Protein AF-A0A3B8T2M4-F1 (afdb_monomer)

Sequence (218 aa):
MTPHTLIANTATAPETIEFQDVMAVISNYYDYIPSTFTNGDVVNEAQTNEGSCKIFAFAQLNKLDSASTLALFGAFYRNDVLLNPQGSDHANIRNFMIHGWEGITFSQPALAEKQPKGRLTTRTIAMHADTNAAGDIFGGWVLSQMDMAAGISAGQRAQCRVVTVALDGMSFIKPVHVGDILGVYTNIVRVGRSSIDVKVECWVRRSRIGQREKVTEA

Structure (mmCIF, N/CA/C/O backbone):
data_AF-A0A3B8T2M4-F1
#
_entry.id   AF-A0A3B8T2M4-F1
#
loop_
_atom_site.group_PDB
_atom_site.id
_atom_site.type_symbol
_atom_site.label_atom_id
_atom_site.label_alt_id
_atom_site.label_comp_id
_atom_site.label_asym_id
_atom_site.label_entity_id
_atom_site.label_seq_id
_atom_site.pdbx_PDB_ins_code
_atom_site.Cartn_x
_atom_site.Cartn_y
_atom_site.Cartn_z
_atom_site.occupancy
_atom_site.B_iso_or_equiv
_atom_site.auth_seq_id
_atom_site.auth_comp_id
_atom_site.auth_asym_id
_atom_site.auth_atom_id
_atom_site.pdbx_PDB_model_num
ATOM 1 N N . MET A 1 1 ? -6.308 0.514 -9.769 1.00 86.94 1 MET A N 1
ATOM 2 C CA . MET A 1 1 ? -5.514 -0.658 -10.204 1.00 86.94 1 MET A CA 1
ATOM 3 C C . MET A 1 1 ? -4.842 -1.301 -8.985 1.00 86.94 1 MET A C 1
ATOM 5 O O . MET A 1 1 ? -4.541 -0.579 -8.038 1.00 86.94 1 MET A O 1
ATOM 9 N N . THR A 1 2 ? -4.677 -2.628 -8.947 1.00 89.44 2 THR A N 1
ATOM 10 C CA . THR A 1 2 ? -3.941 -3.353 -7.882 1.00 89.44 2 THR A CA 1
ATOM 11 C C . THR A 1 2 ? -2.549 -3.764 -8.388 1.00 89.44 2 THR A C 1
ATOM 13 O O . THR A 1 2 ? -2.371 -3.811 -9.607 1.00 89.44 2 THR A O 1
ATOM 16 N N . PRO A 1 3 ? -1.581 -4.110 -7.513 1.00 92.62 3 PRO A N 1
ATOM 17 C CA . PRO A 1 3 ? -0.297 -4.676 -7.933 1.00 92.62 3 PRO A CA 1
ATOM 18 C C . PRO A 1 3 ? -0.455 -5.902 -8.835 1.00 92.62 3 PRO A C 1
ATOM 20 O O . PRO A 1 3 ? 0.166 -5.968 -9.888 1.00 92.62 3 PRO A O 1
ATOM 23 N N . HIS A 1 4 ? -1.352 -6.827 -8.482 1.00 90.75 4 HIS A N 1
ATOM 24 C CA . HIS A 1 4 ? -1.606 -8.026 -9.282 1.00 90.75 4 HIS A CA 1
ATOM 25 C C . HIS A 1 4 ? -2.142 -7.691 -10.681 1.00 90.75 4 HIS A C 1
ATOM 27 O O . HIS A 1 4 ? -1.672 -8.244 -11.670 1.00 90.75 4 HIS A O 1
ATOM 33 N N . THR A 1 5 ? -3.118 -6.782 -10.783 1.00 92.12 5 THR A N 1
ATOM 34 C CA . THR A 1 5 ? -3.646 -6.345 -12.086 1.00 92.12 5 THR A CA 1
ATOM 35 C C . THR A 1 5 ? -2.577 -5.626 -12.902 1.00 92.12 5 THR A C 1
ATOM 37 O O . THR A 1 5 ? -2.468 -5.877 -14.094 1.00 92.12 5 THR A O 1
ATOM 40 N N . LEU A 1 6 ? -1.761 -4.776 -12.270 1.00 96.06 6 LEU A N 1
ATOM 41 C CA . LEU A 1 6 ? -0.670 -4.086 -12.953 1.00 96.06 6 LEU A CA 1
ATOM 42 C C . LEU A 1 6 ? 0.341 -5.083 -13.538 1.00 96.06 6 LEU A C 1
ATOM 44 O O . LEU A 1 6 ? 0.676 -4.984 -14.711 1.00 96.06 6 LEU A O 1
ATOM 48 N N . ILE A 1 7 ? 0.768 -6.071 -12.748 1.00 95.69 7 ILE A N 1
ATOM 49 C CA . ILE A 1 7 ? 1.689 -7.132 -13.184 1.00 95.69 7 ILE A CA 1
ATOM 50 C C . ILE A 1 7 ? 1.072 -7.975 -14.306 1.00 95.69 7 ILE A C 1
ATOM 52 O O . ILE A 1 7 ? 1.736 -8.297 -15.280 1.00 95.69 7 ILE A O 1
ATOM 56 N N . ALA A 1 8 ? -0.213 -8.320 -14.218 1.00 94.50 8 ALA A N 1
ATOM 57 C CA . ALA A 1 8 ? -0.880 -9.041 -15.300 1.00 94.50 8 ALA A CA 1
ATOM 58 C C . ALA A 1 8 ? -0.912 -8.216 -16.602 1.00 94.50 8 ALA A C 1
ATOM 60 O O . ALA A 1 8 ? -0.716 -8.757 -17.694 1.00 94.50 8 ALA A O 1
ATOM 61 N N . ASN A 1 9 ? -1.112 -6.900 -16.491 1.00 96.38 9 ASN A N 1
ATOM 62 C CA . ASN A 1 9 ? -1.140 -6.000 -17.637 1.00 96.38 9 ASN A CA 1
ATOM 63 C C . ASN A 1 9 ? 0.237 -5.850 -18.299 1.00 96.38 9 ASN A C 1
ATOM 65 O O . ASN A 1 9 ? 0.270 -5.647 -19.508 1.00 96.38 9 ASN A O 1
ATOM 69 N N . THR A 1 10 ? 1.364 -6.011 -17.584 1.00 95.75 10 THR A N 1
ATOM 70 C CA . THR A 1 10 ? 2.696 -5.932 -18.229 1.00 95.75 10 THR A CA 1
ATOM 71 C C . THR A 1 10 ? 2.897 -7.037 -19.261 1.00 95.75 10 THR A C 1
ATOM 73 O O . THR A 1 10 ? 3.622 -6.837 -20.228 1.00 95.75 10 THR A O 1
ATOM 76 N N . ALA A 1 11 ? 2.241 -8.186 -19.078 1.00 92.12 11 ALA A N 1
ATOM 77 C CA . ALA A 1 11 ? 2.306 -9.309 -20.008 1.00 92.12 11 ALA A CA 1
ATOM 78 C C . ALA A 1 11 ? 1.201 -9.281 -21.078 1.00 92.12 11 ALA A C 1
ATOM 80 O O . ALA A 1 11 ? 1.401 -9.790 -22.177 1.00 92.12 11 ALA A O 1
ATOM 81 N N . THR A 1 12 ? 0.025 -8.734 -20.756 1.00 95.31 12 THR A N 1
ATOM 82 C CA . THR A 1 12 ? -1.177 -8.857 -21.605 1.00 95.31 12 THR A CA 1
ATOM 83 C C . THR A 1 12 ? -1.539 -7.596 -22.381 1.00 95.31 12 THR A C 1
ATOM 85 O O . THR A 1 12 ? -2.114 -7.714 -23.459 1.00 95.31 12 THR A O 1
ATOM 88 N N . ALA A 1 13 ? -1.217 -6.414 -21.855 1.00 95.75 13 ALA A N 1
ATOM 89 C CA . ALA A 1 13 ? -1.522 -5.118 -22.463 1.00 95.75 13 ALA A CA 1
ATOM 90 C C . ALA A 1 13 ? -0.486 -4.043 -22.052 1.00 95.75 13 ALA A C 1
ATOM 92 O O . ALA A 1 13 ? -0.859 -3.017 -21.464 1.00 95.75 13 ALA A O 1
ATOM 93 N N . PRO A 1 14 ? 0.825 -4.263 -22.293 1.00 95.12 14 PRO A N 1
ATOM 94 C CA . PRO A 1 14 ? 1.893 -3.352 -21.860 1.00 95.12 14 PRO A CA 1
ATOM 95 C C . PRO A 1 14 ? 1.760 -1.933 -22.436 1.00 95.12 14 PRO A C 1
ATOM 97 O O . PRO A 1 14 ? 2.222 -0.967 -21.832 1.00 95.12 14 PRO A O 1
ATOM 100 N N . GLU A 1 15 ? 1.101 -1.776 -23.583 1.00 94.75 15 GLU A N 1
ATOM 101 C CA . GLU A 1 15 ? 0.816 -0.493 -24.226 1.00 94.75 15 GLU A CA 1
ATOM 102 C C . GLU A 1 15 ? -0.204 0.376 -23.479 1.00 94.75 15 GLU A C 1
ATOM 104 O O . GLU A 1 15 ? -0.296 1.572 -23.746 1.00 94.75 15 GLU A O 1
ATOM 109 N N . THR A 1 16 ? -0.954 -0.203 -22.541 1.00 95.38 16 THR A N 1
ATOM 110 C CA . THR A 1 16 ? -1.908 0.530 -21.694 1.00 95.38 16 THR A CA 1
ATOM 111 C C . THR A 1 16 ? -1.287 1.030 -20.392 1.00 95.38 16 THR A C 1
ATOM 113 O O . THR A 1 16 ? -1.937 1.752 -19.639 1.00 95.38 16 THR A O 1
ATOM 116 N N . ILE A 1 17 ? -0.044 0.635 -20.096 1.00 97.44 17 ILE A N 1
ATOM 117 C CA . ILE A 1 17 ? 0.615 0.992 -18.843 1.00 97.44 17 ILE A CA 1
ATOM 118 C C . ILE A 1 17 ? 1.158 2.411 -18.936 1.00 97.44 17 ILE A C 1
ATOM 120 O O . ILE A 1 17 ? 2.023 2.718 -19.764 1.00 97.44 17 ILE A O 1
ATOM 124 N N . GLU A 1 18 ? 0.690 3.252 -18.019 1.00 97.31 18 GLU A N 1
ATOM 125 C CA . GLU A 1 18 ? 1.155 4.620 -17.850 1.00 97.31 18 GLU A CA 1
ATOM 126 C C . GLU A 1 18 ? 1.962 4.779 -16.561 1.00 97.31 18 GLU A C 1
ATOM 128 O O . GLU A 1 18 ? 1.637 4.226 -15.508 1.00 97.31 18 GLU A O 1
ATOM 133 N N . PHE A 1 19 ? 3.026 5.581 -16.630 1.00 96.75 19 PHE A N 1
ATOM 134 C CA . PHE A 1 19 ? 3.961 5.766 -15.517 1.00 96.75 19 PHE A CA 1
ATOM 135 C C . PHE A 1 19 ? 3.265 6.271 -14.241 1.00 96.75 19 PHE A C 1
ATOM 137 O O . PHE A 1 19 ? 3.580 5.836 -13.132 1.00 96.75 19 PHE A O 1
ATOM 144 N N . GLN A 1 20 ? 2.290 7.173 -14.392 1.00 96.44 20 GLN A N 1
ATOM 145 C CA . GLN A 1 20 ? 1.534 7.722 -13.264 1.00 96.44 20 GLN A CA 1
ATOM 146 C C . GLN A 1 20 ? 0.727 6.642 -12.533 1.00 96.44 20 GLN A C 1
ATOM 148 O O . GLN A 1 20 ? 0.701 6.636 -11.301 1.00 96.44 20 GLN A O 1
ATOM 153 N N . ASP A 1 21 ? 0.143 5.689 -13.263 1.00 96.25 21 ASP A N 1
ATOM 154 C CA . ASP A 1 21 ? -0.608 4.581 -12.672 1.00 96.25 21 ASP A CA 1
ATOM 155 C C . ASP A 1 21 ? 0.311 3.630 -11.906 1.00 96.25 21 ASP A C 1
ATOM 157 O O . ASP A 1 21 ? -0.023 3.201 -10.799 1.00 96.25 21 ASP A O 1
ATOM 161 N N . VAL A 1 22 ? 1.504 3.355 -12.441 1.00 97.94 22 VAL A N 1
ATOM 162 C CA . VAL A 1 22 ? 2.527 2.558 -11.750 1.00 97.94 22 VAL A CA 1
ATOM 163 C C . VAL A 1 22 ? 2.943 3.230 -10.445 1.00 97.94 22 VAL A C 1
ATOM 165 O O . VAL A 1 22 ? 2.937 2.591 -9.391 1.00 97.94 22 VAL A O 1
ATOM 168 N N . MET A 1 23 ? 3.237 4.533 -10.477 1.00 98.00 23 MET A N 1
ATOM 169 C CA . MET A 1 23 ? 3.578 5.293 -9.271 1.00 98.00 23 MET A CA 1
ATOM 170 C C . MET A 1 23 ? 2.434 5.302 -8.252 1.00 98.00 23 MET A C 1
ATOM 172 O O . MET A 1 23 ? 2.679 5.149 -7.052 1.00 98.00 23 MET A O 1
ATOM 176 N N . ALA A 1 24 ? 1.187 5.430 -8.711 1.00 95.75 24 ALA A N 1
ATOM 177 C CA . ALA A 1 24 ? 0.014 5.375 -7.849 1.00 95.75 24 ALA A CA 1
ATOM 178 C C . ALA A 1 24 ? -0.145 3.993 -7.196 1.00 95.75 24 ALA A C 1
ATOM 180 O O . ALA A 1 24 ? -0.417 3.907 -5.998 1.00 95.75 24 ALA A O 1
ATOM 181 N N . VAL A 1 25 ? 0.062 2.902 -7.940 1.00 95.38 25 VAL A N 1
ATOM 182 C CA . VAL A 1 25 ? 0.047 1.538 -7.389 1.00 95.38 25 VAL A CA 1
ATOM 183 C C . VAL A 1 25 ? 1.162 1.362 -6.361 1.00 95.38 25 VAL A C 1
ATOM 185 O O . VAL A 1 25 ? 0.889 0.914 -5.251 1.00 95.38 25 VAL A O 1
ATOM 188 N N . ILE A 1 26 ? 2.395 1.765 -6.663 1.00 96.81 26 ILE A N 1
ATOM 189 C CA . ILE A 1 26 ? 3.502 1.630 -5.709 1.00 96.81 26 ILE A CA 1
ATOM 190 C C . ILE A 1 26 ? 3.202 2.419 -4.427 1.00 96.81 26 ILE A C 1
ATOM 192 O O . ILE A 1 26 ? 3.237 1.853 -3.339 1.00 96.81 26 ILE A O 1
ATOM 196 N N . SER A 1 27 ? 2.803 3.688 -4.549 1.00 94.12 27 SER A N 1
ATOM 197 C CA . SER A 1 27 ? 2.473 4.550 -3.404 1.00 94.12 27 SER A CA 1
ATOM 198 C C . SER A 1 27 ? 1.337 3.990 -2.537 1.00 94.12 27 SER A C 1
ATOM 200 O O . SER A 1 27 ? 1.364 4.072 -1.307 1.00 94.12 27 SER A O 1
ATOM 202 N N . ASN A 1 28 ? 0.328 3.377 -3.156 1.00 90.69 28 ASN A N 1
ATOM 203 C CA . ASN A 1 28 ? -0.840 2.873 -2.438 1.00 90.69 28 ASN A CA 1
ATOM 204 C C . ASN A 1 28 ? -0.571 1.585 -1.649 1.00 90.69 28 ASN A C 1
ATOM 206 O O . ASN A 1 28 ? -1.240 1.356 -0.640 1.00 90.69 28 ASN A O 1
ATOM 210 N N . TYR A 1 29 ? 0.375 0.753 -2.088 1.00 92.06 29 TYR A N 1
ATOM 211 C CA . TYR A 1 29 ? 0.567 -0.600 -1.550 1.00 92.06 29 TYR A CA 1
ATOM 212 C C . TYR A 1 29 ? 1.929 -0.822 -0.892 1.00 92.06 29 TYR A C 1
ATOM 214 O O . TYR A 1 29 ? 2.082 -1.792 -0.152 1.00 92.06 29 TYR A O 1
ATOM 222 N N . TYR A 1 30 ? 2.889 0.074 -1.109 1.00 95.12 30 TYR A N 1
ATOM 223 C CA . TYR A 1 30 ? 4.246 -0.054 -0.596 1.00 95.12 30 TYR A CA 1
ATOM 224 C C . TYR A 1 30 ? 4.679 1.223 0.126 1.00 95.12 30 TYR A C 1
ATOM 226 O O . TYR A 1 30 ? 4.313 2.335 -0.259 1.00 95.12 30 TYR A O 1
ATOM 234 N N . ASP A 1 31 ? 5.456 1.055 1.189 1.00 95.06 31 ASP A N 1
ATOM 235 C CA . ASP A 1 31 ? 6.226 2.122 1.813 1.00 95.06 31 ASP A CA 1
ATOM 236 C C . ASP A 1 31 ? 7.570 2.235 1.085 1.00 95.06 31 ASP A C 1
ATOM 238 O O . ASP A 1 31 ? 8.260 1.234 0.878 1.00 95.06 31 ASP A O 1
ATOM 242 N N . TYR A 1 32 ? 7.922 3.453 0.668 1.00 97.12 32 TYR A N 1
ATOM 243 C CA . TYR A 1 32 ? 9.172 3.732 -0.035 1.00 97.12 32 TYR A CA 1
ATOM 244 C C . TYR A 1 32 ? 10.271 4.160 0.929 1.00 97.12 32 TYR A C 1
ATOM 246 O O . TYR A 1 32 ? 10.075 5.042 1.765 1.00 97.12 32 TYR A O 1
ATOM 254 N N . ILE A 1 33 ? 11.435 3.540 0.765 1.00 96.25 33 ILE A N 1
ATOM 255 C CA . ILE A 1 33 ? 12.648 3.802 1.528 1.00 96.25 33 ILE A CA 1
ATOM 256 C C . ILE A 1 33 ? 13.693 4.280 0.515 1.00 96.25 33 ILE A C 1
ATOM 258 O O . ILE A 1 33 ? 14.087 3.497 -0.351 1.00 96.25 33 ILE A O 1
ATOM 262 N N . PRO A 1 34 ? 14.145 5.546 0.573 1.00 96.38 34 PRO A N 1
ATOM 263 C CA . PRO A 1 34 ? 15.190 6.021 -0.321 1.00 96.38 34 PRO A CA 1
ATOM 264 C C . PRO A 1 34 ? 16.424 5.118 -0.250 1.00 96.38 34 PRO A C 1
ATOM 266 O O . PRO A 1 34 ? 16.985 4.894 0.823 1.00 96.38 34 PRO A O 1
ATOM 269 N N . SER A 1 35 ? 16.843 4.598 -1.398 1.00 96.75 35 SER A N 1
ATOM 270 C CA . SER A 1 35 ? 18.018 3.739 -1.519 1.00 96.75 35 SER A CA 1
ATOM 271 C C . SER A 1 35 ? 18.867 4.204 -2.682 1.00 96.75 35 SER A C 1
ATOM 273 O O . SER A 1 35 ? 18.339 4.507 -3.754 1.00 96.75 35 SER A O 1
ATOM 275 N N . THR A 1 36 ? 20.180 4.193 -2.476 1.00 98.00 36 THR A N 1
ATOM 276 C CA . THR A 1 36 ? 21.136 4.224 -3.580 1.00 98.00 36 THR A CA 1
ATOM 277 C C . THR A 1 36 ? 20.992 2.920 -4.367 1.00 98.00 36 THR A C 1
ATOM 279 O O . THR A 1 36 ? 20.798 1.850 -3.771 1.00 98.00 36 THR A O 1
ATOM 282 N N . PHE A 1 37 ? 21.045 3.000 -5.695 1.00 98.06 37 PHE A N 1
ATOM 283 C CA . PHE A 1 37 ? 21.078 1.819 -6.552 1.00 98.06 37 PHE A CA 1
ATOM 284 C C . PHE A 1 37 ? 21.964 2.027 -7.779 1.00 98.06 37 PHE A C 1
ATOM 286 O O . PHE A 1 37 ? 21.994 3.104 -8.381 1.00 98.06 37 PHE A O 1
ATOM 293 N N . THR A 1 38 ? 22.667 0.968 -8.154 1.00 98.00 38 THR A N 1
ATOM 294 C CA . THR A 1 38 ? 23.445 0.887 -9.389 1.00 98.00 38 THR A CA 1
ATOM 295 C C . THR A 1 38 ? 22.611 0.195 -10.457 1.00 98.00 38 THR A C 1
ATOM 297 O O . THR A 1 38 ? 21.831 -0.703 -10.141 1.00 98.00 38 THR A O 1
ATOM 300 N N . ASN A 1 39 ? 22.758 0.638 -11.701 1.00 97.62 39 ASN A N 1
ATOM 301 C CA . ASN A 1 39 ? 22.142 0.076 -12.891 1.00 97.62 39 ASN A CA 1
ATOM 302 C C . ASN A 1 39 ? 23.166 0.094 -14.029 1.00 97.62 39 ASN A C 1
ATOM 304 O O . ASN A 1 39 ? 23.282 1.092 -14.744 1.00 97.62 39 ASN A O 1
ATOM 308 N N . GLY A 1 40 ? 23.942 -0.983 -14.139 1.00 96.31 40 GLY A N 1
ATOM 309 C CA . GLY A 1 40 ? 25.086 -1.037 -15.045 1.00 96.31 40 GLY A CA 1
ATOM 310 C C . GLY A 1 40 ? 26.112 0.030 -14.677 1.00 96.31 40 GLY A C 1
ATOM 311 O O . GLY A 1 40 ? 26.591 0.069 -13.544 1.00 96.31 40 GLY A O 1
ATOM 312 N N . ASP A 1 41 ? 26.385 0.932 -15.615 1.00 94.50 41 ASP A N 1
ATOM 313 C CA . ASP A 1 41 ? 27.363 2.010 -15.443 1.00 94.50 41 ASP A CA 1
ATOM 314 C C . ASP A 1 41 ? 26.791 3.243 -14.716 1.00 94.50 41 ASP A C 1
ATOM 316 O O . ASP A 1 41 ? 27.517 4.191 -14.407 1.00 94.50 41 ASP A O 1
ATOM 320 N N . VAL A 1 42 ? 25.483 3.260 -14.430 1.00 95.69 42 VAL A N 1
ATOM 321 C CA . VAL A 1 42 ? 24.808 4.385 -13.768 1.00 95.69 42 VAL A CA 1
ATOM 322 C C . VAL A 1 42 ? 24.657 4.118 -12.276 1.00 95.69 42 VAL A C 1
ATOM 324 O O . VAL A 1 42 ? 24.050 3.132 -11.863 1.00 95.69 42 VAL A O 1
ATOM 327 N N . VAL A 1 43 ? 25.137 5.054 -11.456 1.00 97.19 43 VAL A N 1
ATOM 328 C CA . VAL A 1 43 ? 24.906 5.073 -10.007 1.00 97.19 43 VAL A CA 1
ATOM 329 C C . VAL A 1 43 ? 23.884 6.155 -9.680 1.00 97.19 43 VAL A C 1
ATOM 331 O O . VAL A 1 43 ? 24.029 7.307 -10.087 1.00 97.19 43 VAL A O 1
ATOM 334 N N . ASN A 1 44 ? 22.842 5.782 -8.944 1.00 97.31 44 ASN A N 1
ATOM 335 C CA . ASN A 1 44 ? 21.783 6.680 -8.504 1.00 97.31 44 ASN A CA 1
ATOM 336 C C . ASN A 1 44 ? 21.849 6.800 -6.988 1.00 97.31 44 ASN A C 1
ATOM 338 O O . ASN A 1 44 ? 21.554 5.832 -6.287 1.00 97.31 44 ASN A O 1
ATOM 342 N N . GLU A 1 45 ? 22.207 7.976 -6.482 1.00 97.38 45 GLU A N 1
ATOM 343 C CA . GLU A 1 45 ? 22.188 8.244 -5.045 1.00 97.38 45 GLU A CA 1
ATOM 344 C C . GLU A 1 45 ? 20.762 8.234 -4.487 1.00 97.38 45 GLU A C 1
ATOM 346 O O . GLU A 1 45 ? 19.790 8.501 -5.204 1.00 97.38 45 GLU A O 1
ATOM 351 N N . ALA A 1 46 ? 20.623 7.945 -3.193 1.00 96.12 46 ALA A N 1
ATOM 352 C CA . ALA A 1 46 ? 19.330 7.995 -2.524 1.00 96.12 46 ALA A CA 1
ATOM 353 C C . ALA A 1 46 ? 18.629 9.344 -2.778 1.00 96.12 46 ALA A C 1
ATOM 355 O O . ALA A 1 46 ? 19.256 10.400 -2.763 1.00 96.12 46 ALA A O 1
ATOM 356 N N . GLN A 1 47 ? 17.311 9.291 -3.002 1.00 93.44 47 GLN A N 1
ATOM 357 C CA . GLN A 1 47 ? 16.461 10.441 -3.362 1.00 93.44 47 GLN A CA 1
ATOM 358 C C . GLN A 1 47 ? 16.684 11.007 -4.779 1.00 93.44 47 GLN A C 1
ATOM 360 O O . GLN A 1 47 ? 15.992 11.945 -5.172 1.00 93.44 47 GLN A O 1
ATOM 365 N N . THR A 1 48 ? 17.575 10.423 -5.585 1.00 94.25 48 THR A N 1
ATOM 366 C CA . THR A 1 48 ? 17.683 10.724 -7.022 1.00 94.25 48 THR A CA 1
ATOM 367 C C . THR A 1 48 ? 16.935 9.682 -7.849 1.00 94.25 48 THR A C 1
ATOM 369 O O . THR A 1 48 ? 16.820 8.522 -7.451 1.00 94.25 48 THR A O 1
ATOM 372 N N . ASN A 1 49 ? 16.391 10.092 -9.002 1.00 94.19 49 ASN A N 1
ATOM 373 C CA . ASN A 1 49 ? 15.706 9.197 -9.945 1.00 94.19 49 ASN A CA 1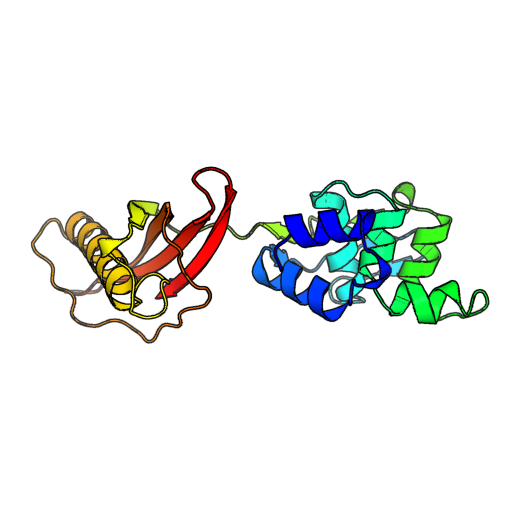
ATOM 374 C C . ASN A 1 49 ? 14.673 8.264 -9.278 1.00 94.19 49 ASN A C 1
ATOM 376 O O . ASN A 1 49 ? 14.555 7.087 -9.624 1.00 94.19 49 ASN A O 1
ATOM 380 N N . GLU A 1 50 ? 13.904 8.793 -8.321 1.00 96.19 50 GLU A N 1
ATOM 381 C CA . GLU A 1 50 ? 13.047 7.991 -7.438 1.00 96.19 50 GLU A CA 1
ATOM 382 C C . GLU A 1 50 ? 12.025 7.136 -8.192 1.00 96.19 50 GLU A C 1
ATOM 384 O O . GLU A 1 50 ? 11.689 6.044 -7.743 1.00 96.19 50 GLU A O 1
ATOM 389 N N . GLY A 1 51 ? 11.548 7.603 -9.350 1.00 97.06 51 GLY A N 1
ATOM 390 C CA . GLY A 1 51 ? 10.667 6.822 -10.219 1.00 97.06 51 GLY A CA 1
ATOM 391 C C . GLY A 1 51 ? 11.313 5.516 -10.689 1.00 97.06 51 GLY A C 1
ATOM 392 O O . GLY A 1 51 ? 10.691 4.460 -10.604 1.00 97.06 51 GLY A O 1
ATOM 393 N N . SER A 1 52 ? 12.582 5.571 -11.109 1.00 97.50 52 SER A N 1
ATOM 394 C CA . SER A 1 52 ? 13.350 4.382 -11.502 1.00 97.50 52 SER A CA 1
ATOM 395 C C . SER A 1 52 ? 13.618 3.479 -10.300 1.00 97.50 52 SER A C 1
ATOM 397 O O . SER A 1 52 ? 13.367 2.280 -10.377 1.00 97.50 52 SER A O 1
ATOM 399 N N . CYS A 1 53 ? 14.042 4.058 -9.169 1.00 98.06 53 CYS A N 1
ATOM 400 C CA . CYS A 1 53 ? 14.277 3.317 -7.927 1.00 98.06 53 CYS A CA 1
ATOM 401 C C . CYS A 1 53 ? 13.027 2.524 -7.505 1.00 98.06 53 CYS A C 1
ATOM 403 O O . CYS A 1 53 ? 13.094 1.316 -7.282 1.00 98.06 53 CYS A O 1
ATOM 405 N N . LYS A 1 54 ? 11.858 3.179 -7.496 1.00 98.50 54 LYS A N 1
ATOM 406 C CA . LYS A 1 54 ? 10.563 2.563 -7.174 1.00 98.50 54 LYS A CA 1
ATOM 407 C C . LYS A 1 54 ? 10.183 1.455 -8.156 1.00 98.50 54 LYS A C 1
ATOM 409 O O . LYS A 1 54 ? 9.776 0.389 -7.705 1.00 98.50 54 LYS A O 1
ATOM 414 N N . ILE A 1 55 ? 10.319 1.672 -9.468 1.00 98.38 55 ILE A N 1
ATOM 415 C CA . ILE A 1 55 ? 9.977 0.655 -10.479 1.00 98.38 55 ILE A CA 1
ATOM 416 C C . ILE A 1 55 ? 10.869 -0.576 -10.342 1.00 98.38 55 ILE A C 1
ATOM 418 O O . ILE A 1 55 ? 10.348 -1.686 -10.260 1.00 98.38 55 ILE A O 1
ATOM 422 N N . PHE A 1 56 ? 12.190 -0.401 -10.268 1.00 98.50 56 PHE A N 1
ATOM 423 C CA . PHE A 1 56 ? 13.111 -1.531 -10.144 1.00 98.50 56 PHE A CA 1
ATOM 424 C C . PHE A 1 56 ? 12.912 -2.281 -8.829 1.00 98.50 56 PHE A C 1
ATOM 426 O O . PHE A 1 56 ? 12.883 -3.508 -8.826 1.00 98.50 56 PHE A O 1
ATOM 433 N N . ALA A 1 57 ? 12.686 -1.572 -7.723 1.00 98.12 57 ALA A N 1
ATOM 434 C CA . ALA A 1 57 ? 12.381 -2.206 -6.447 1.00 98.12 57 ALA A CA 1
ATOM 435 C C . ALA A 1 57 ? 11.061 -2.992 -6.500 1.00 98.12 57 ALA A C 1
ATOM 437 O O . ALA A 1 57 ? 10.987 -4.118 -6.009 1.00 98.12 57 ALA A O 1
ATOM 438 N N . PHE A 1 58 ? 10.024 -2.430 -7.131 1.00 98.25 58 PHE A N 1
ATOM 439 C CA . PHE A 1 58 ? 8.728 -3.089 -7.294 1.00 98.25 58 PHE A CA 1
ATOM 440 C C . PHE A 1 58 ? 8.857 -4.347 -8.153 1.00 98.25 58 PHE A C 1
ATOM 442 O O . PHE A 1 58 ? 8.345 -5.407 -7.789 1.00 98.25 58 PHE A O 1
ATOM 449 N N . ALA A 1 59 ? 9.566 -4.239 -9.271 1.00 97.88 59 ALA A N 1
ATOM 450 C CA . ALA A 1 59 ? 9.783 -5.338 -10.189 1.00 97.88 59 ALA A CA 1
ATOM 451 C C . ALA A 1 59 ? 10.647 -6.447 -9.564 1.00 97.88 59 ALA A C 1
ATOM 453 O O . ALA A 1 59 ? 10.317 -7.621 -9.716 1.00 97.88 59 ALA A O 1
ATOM 454 N N . GLN A 1 60 ? 11.669 -6.097 -8.774 1.00 96.88 60 GLN A N 1
ATOM 455 C CA . GLN A 1 60 ? 12.496 -7.062 -8.046 1.00 96.88 60 GLN A CA 1
ATOM 456 C C . GLN A 1 60 ? 11.685 -7.804 -6.973 1.00 96.88 60 GLN A C 1
ATOM 458 O O . GLN A 1 60 ? 11.737 -9.032 -6.899 1.00 96.88 60 GLN A O 1
ATOM 463 N N . LEU A 1 61 ? 10.889 -7.080 -6.177 1.00 95.38 61 LEU A N 1
ATOM 464 C CA . LEU A 1 61 ? 10.038 -7.661 -5.132 1.00 95.38 61 LEU A CA 1
ATOM 465 C C . LEU A 1 61 ? 9.011 -8.642 -5.718 1.00 95.38 61 LEU A C 1
ATOM 467 O O . LEU A 1 61 ? 8.775 -9.707 -5.148 1.00 95.38 61 LEU A O 1
ATOM 471 N N . ASN A 1 62 ? 8.450 -8.312 -6.884 1.00 95.19 62 ASN A N 1
ATOM 472 C CA . ASN A 1 62 ? 7.470 -9.141 -7.588 1.00 95.19 62 ASN A CA 1
ATOM 473 C C . ASN A 1 62 ? 8.091 -10.119 -8.606 1.00 95.19 62 ASN A C 1
ATOM 475 O O . ASN A 1 62 ? 7.350 -10.825 -9.287 1.00 95.19 62 ASN A O 1
ATOM 479 N N . LYS A 1 63 ? 9.428 -10.198 -8.685 1.00 96.12 63 LYS A N 1
ATOM 480 C CA . LYS A 1 63 ? 10.185 -11.113 -9.561 1.00 96.12 63 LYS A CA 1
ATOM 481 C C . LYS A 1 63 ? 9.812 -11.002 -11.046 1.00 96.12 63 LYS A C 1
ATOM 483 O O . LYS A 1 63 ? 9.642 -12.014 -11.724 1.00 96.12 63 LYS A O 1
ATOM 488 N N . LEU A 1 64 ? 9.664 -9.776 -11.539 1.00 97.50 64 LEU A N 1
ATOM 489 C CA . LEU A 1 64 ? 9.348 -9.520 -12.942 1.00 97.50 64 LEU A CA 1
ATOM 490 C C . LEU A 1 64 ? 10.572 -9.721 -13.841 1.00 97.50 64 LEU A C 1
ATOM 492 O O . LEU A 1 64 ? 11.708 -9.462 -13.446 1.00 97.50 64 LEU A O 1
ATOM 496 N N . ASP A 1 65 ? 10.333 -10.145 -15.079 1.00 97.31 65 ASP A N 1
ATOM 497 C CA . ASP A 1 65 ? 11.370 -10.198 -16.106 1.00 97.31 65 ASP A CA 1
ATOM 498 C C . ASP A 1 65 ? 11.719 -8.797 -16.643 1.00 97.31 65 ASP A C 1
ATOM 500 O O . ASP A 1 65 ? 11.062 -7.794 -16.334 1.00 97.31 65 ASP A O 1
ATOM 504 N N . SER A 1 66 ? 12.789 -8.703 -17.437 1.00 97.44 66 SER A N 1
ATOM 505 C CA . SER A 1 66 ? 13.267 -7.417 -17.957 1.00 97.44 66 SER A CA 1
ATOM 506 C C . SER A 1 66 ? 12.231 -6.727 -18.850 1.00 97.44 66 SER A C 1
ATOM 508 O O . SER A 1 66 ? 12.073 -5.511 -18.769 1.00 97.44 66 SER A O 1
ATOM 510 N N . ALA A 1 67 ? 11.493 -7.486 -19.667 1.00 96.94 67 ALA A N 1
ATOM 511 C CA . ALA A 1 67 ? 10.478 -6.939 -20.566 1.00 96.94 67 ALA A CA 1
ATOM 512 C C . ALA A 1 67 ? 9.305 -6.318 -19.787 1.00 96.94 67 ALA A C 1
ATOM 514 O O . ALA A 1 67 ? 8.946 -5.164 -20.022 1.00 96.94 67 ALA A O 1
ATOM 515 N N . SER A 1 68 ? 8.771 -7.041 -18.799 1.00 97.88 68 SER A N 1
ATOM 516 C CA . SER A 1 68 ? 7.709 -6.552 -17.915 1.00 97.88 68 SER A CA 1
ATOM 517 C C . SER A 1 68 ? 8.167 -5.346 -17.102 1.00 97.88 68 SER A C 1
ATOM 519 O O . SER A 1 68 ? 7.407 -4.402 -16.908 1.00 97.88 68 SER A O 1
ATOM 521 N N . THR A 1 69 ? 9.424 -5.345 -16.658 1.00 98.12 69 THR A N 1
ATOM 522 C CA . THR A 1 69 ? 10.012 -4.226 -15.909 1.00 98.12 69 THR A CA 1
ATOM 523 C C . THR A 1 69 ? 10.125 -2.969 -16.765 1.00 98.12 69 THR A C 1
ATOM 525 O O . THR A 1 69 ? 9.761 -1.887 -16.312 1.00 98.12 69 THR A O 1
ATOM 528 N N . LEU A 1 70 ? 10.572 -3.096 -18.017 1.00 98.19 70 LEU A N 1
ATOM 529 C CA . LEU A 1 70 ? 10.633 -1.974 -18.956 1.00 98.19 70 LEU A CA 1
ATOM 530 C C . LEU A 1 70 ? 9.235 -1.425 -19.275 1.00 98.19 70 LEU A C 1
ATOM 532 O O . LEU A 1 70 ? 9.055 -0.209 -19.331 1.00 98.19 70 LEU A O 1
ATOM 536 N N . ALA A 1 71 ? 8.226 -2.295 -19.390 1.00 97.88 71 ALA A N 1
ATOM 537 C CA . ALA A 1 71 ? 6.840 -1.879 -19.608 1.00 97.88 71 ALA A CA 1
ATOM 538 C C . ALA A 1 71 ? 6.298 -0.972 -18.484 1.00 97.88 71 ALA A C 1
ATOM 540 O O . ALA A 1 71 ? 5.511 -0.066 -18.757 1.00 97.88 71 ALA A O 1
ATOM 541 N N . LEU A 1 72 ? 6.760 -1.139 -17.237 1.00 98.25 72 LEU A N 1
ATOM 542 C CA . LEU A 1 72 ? 6.359 -0.292 -16.103 1.00 98.25 72 L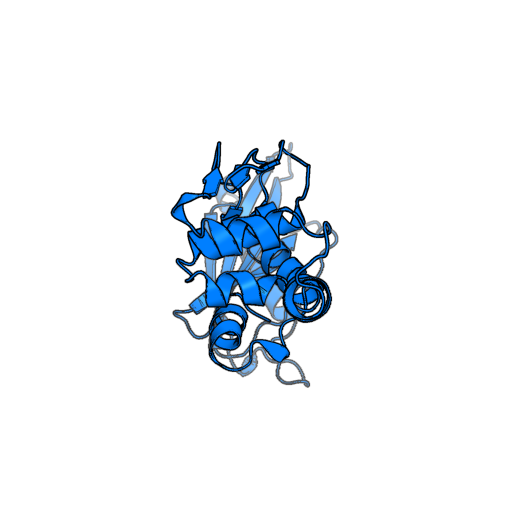EU A CA 1
ATOM 543 C C . LEU A 1 72 ? 6.797 1.175 -16.233 1.00 98.25 72 LEU A C 1
ATOM 545 O O . LEU A 1 72 ? 6.231 2.043 -15.572 1.00 98.25 72 LEU A O 1
ATOM 549 N N . PHE A 1 73 ? 7.774 1.485 -17.087 1.00 98.12 73 PHE A N 1
ATOM 550 C CA . PHE A 1 73 ? 8.141 2.873 -17.379 1.00 98.12 73 PHE A CA 1
ATOM 551 C C . PHE A 1 73 ? 7.145 3.569 -18.324 1.00 98.12 73 PHE A C 1
ATOM 553 O O . PHE A 1 73 ? 7.239 4.781 -18.525 1.00 98.12 73 PHE A O 1
ATOM 560 N N . GLY A 1 74 ? 6.174 2.837 -18.882 1.00 97.38 74 GLY A N 1
ATOM 561 C CA . GLY A 1 74 ? 5.097 3.379 -19.706 1.00 97.38 74 GLY A CA 1
ATOM 562 C C . GLY A 1 74 ? 5.611 4.152 -20.920 1.00 97.38 74 GLY A C 1
ATOM 563 O O . GLY A 1 74 ? 6.493 3.677 -21.641 1.00 97.38 74 GLY A O 1
ATOM 564 N N . ALA A 1 75 ? 5.066 5.349 -21.147 1.00 96.06 75 ALA A N 1
ATOM 565 C CA . ALA A 1 75 ? 5.445 6.210 -22.267 1.00 96.06 75 ALA A CA 1
ATOM 566 C C . ALA A 1 75 ? 6.946 6.570 -22.298 1.00 96.06 75 ALA A C 1
ATOM 568 O O . ALA A 1 75 ? 7.499 6.682 -23.387 1.00 96.06 75 ALA A O 1
ATOM 569 N N . PHE A 1 76 ? 7.634 6.663 -21.150 1.00 97.25 76 PHE A N 1
ATOM 570 C CA . PHE A 1 76 ? 9.079 6.945 -21.131 1.00 97.25 76 PHE A CA 1
ATOM 571 C C . PHE A 1 76 ? 9.892 5.839 -21.810 1.00 97.25 76 PHE A C 1
ATOM 573 O O . PHE A 1 76 ? 10.853 6.110 -22.521 1.00 97.25 76 PHE A O 1
ATOM 580 N N . TYR A 1 77 ? 9.494 4.578 -21.645 1.00 97.12 77 TYR A N 1
ATOM 581 C CA . TYR A 1 77 ? 10.130 3.485 -22.376 1.00 97.12 77 TYR A CA 1
ATOM 582 C C . TYR A 1 77 ? 9.623 3.409 -23.819 1.00 97.12 77 TYR A C 1
ATOM 584 O O . TYR A 1 77 ? 10.417 3.389 -24.760 1.00 97.12 77 TYR A O 1
ATOM 592 N N . ARG A 1 78 ? 8.297 3.395 -23.999 1.00 96.00 78 ARG A N 1
ATOM 593 C CA . ARG A 1 78 ? 7.663 3.137 -25.300 1.00 96.00 78 ARG A CA 1
ATOM 594 C C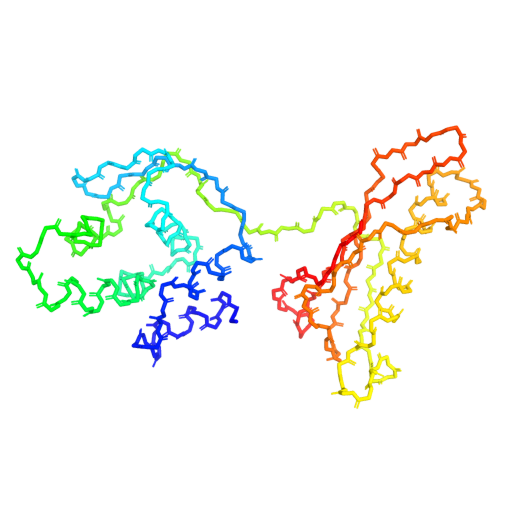 . ARG A 1 78 ? 7.903 4.237 -26.330 1.00 96.00 78 ARG A C 1
ATOM 596 O O . ARG A 1 78 ? 8.133 3.921 -27.493 1.00 96.00 78 ARG A O 1
ATOM 603 N N . ASN A 1 79 ? 7.845 5.497 -25.914 1.00 95.31 79 ASN A N 1
ATOM 604 C CA . ASN A 1 79 ? 7.892 6.640 -26.820 1.00 95.31 79 ASN A CA 1
ATOM 605 C C . ASN A 1 79 ? 9.271 7.295 -26.799 1.00 95.31 79 ASN A C 1
ATOM 607 O O . ASN A 1 79 ? 9.870 7.463 -27.855 1.00 95.31 79 ASN A O 1
ATOM 611 N N . ASP A 1 80 ? 9.800 7.615 -25.618 1.00 96.06 80 ASP A N 1
ATOM 612 C CA . ASP A 1 80 ? 11.033 8.404 -25.533 1.00 96.06 80 ASP A CA 1
ATOM 613 C C . ASP A 1 80 ? 12.272 7.548 -25.832 1.00 96.06 80 ASP A C 1
ATOM 615 O O . ASP A 1 80 ? 13.151 7.957 -26.586 1.00 96.06 80 ASP A O 1
ATOM 619 N N . VAL A 1 81 ? 12.338 6.323 -25.296 1.00 96.50 81 VAL A N 1
ATOM 620 C CA . VAL A 1 81 ? 13.516 5.457 -25.463 1.00 96.50 81 VAL A CA 1
ATOM 621 C C . VAL A 1 81 ? 13.468 4.636 -26.751 1.00 96.50 81 VAL A C 1
ATOM 623 O O . VAL A 1 81 ? 14.421 4.681 -27.531 1.00 96.50 81 VAL A O 1
ATOM 626 N N . LEU A 1 82 ? 12.381 3.896 -27.004 1.00 95.25 82 LEU A N 1
ATOM 627 C CA . LEU A 1 82 ? 12.307 2.993 -28.161 1.00 95.25 82 LEU A CA 1
ATOM 628 C C . LEU A 1 82 ? 12.245 3.725 -29.508 1.00 95.25 82 LEU A C 1
ATOM 630 O O . LEU A 1 82 ? 12.846 3.253 -30.473 1.00 95.25 82 LEU A O 1
ATOM 634 N N . LEU A 1 83 ? 11.554 4.869 -29.593 1.00 95.31 83 LEU A N 1
ATOM 635 C CA . LEU A 1 83 ? 11.462 5.630 -30.849 1.00 95.31 83 LEU A CA 1
ATOM 636 C C . LEU A 1 83 ? 12.685 6.526 -31.092 1.00 95.31 83 LEU A C 1
ATOM 638 O O . LEU A 1 83 ? 12.871 7.007 -32.209 1.00 95.31 83 LEU A O 1
ATOM 642 N N . ASN A 1 84 ? 13.537 6.724 -30.081 1.00 95.56 84 ASN A N 1
ATOM 643 C CA . ASN A 1 84 ? 14.771 7.497 -30.186 1.00 95.56 84 ASN A CA 1
ATOM 644 C C . ASN A 1 84 ? 15.983 6.695 -29.665 1.00 95.56 84 ASN A C 1
ATOM 646 O O . ASN A 1 84 ? 16.505 6.962 -28.575 1.00 95.56 84 ASN A O 1
ATOM 650 N N . PRO A 1 85 ? 16.477 5.708 -30.435 1.00 92.44 85 PRO A N 1
ATOM 651 C CA . PRO A 1 85 ? 17.549 4.817 -29.987 1.00 92.44 85 PRO A CA 1
ATOM 652 C C . PRO A 1 85 ? 18.888 5.531 -29.751 1.00 92.44 85 PRO A C 1
ATOM 654 O O . PRO A 1 85 ? 19.698 5.038 -28.975 1.00 92.44 85 PRO A O 1
ATOM 657 N N . GLN A 1 86 ? 19.110 6.692 -30.376 1.00 92.38 86 GLN A N 1
ATOM 658 C CA . GLN A 1 86 ? 20.327 7.502 -30.217 1.00 92.38 86 GLN A CA 1
ATOM 659 C C . GLN A 1 86 ? 20.184 8.609 -29.154 1.00 92.38 86 GLN A C 1
ATOM 661 O O . GLN A 1 86 ? 21.076 9.442 -29.005 1.00 92.38 86 GLN A O 1
ATOM 666 N N . GLY A 1 87 ? 19.056 8.656 -28.435 1.00 90.12 87 GLY A N 1
ATOM 667 C CA . GLY A 1 87 ? 18.827 9.615 -27.355 1.00 90.12 87 GLY A CA 1
ATOM 668 C C . GLY A 1 87 ? 19.702 9.352 -26.126 1.00 90.12 87 GLY A C 1
ATOM 669 O O . GLY A 1 87 ? 20.121 8.224 -25.866 1.00 90.12 87 GLY A O 1
ATOM 670 N N . SER A 1 88 ? 19.957 10.407 -25.351 1.00 91.00 88 SER A N 1
ATOM 671 C CA . SER A 1 88 ? 20.722 10.364 -24.093 1.00 91.00 88 SER A CA 1
ATOM 672 C C . SER A 1 88 ? 19.853 10.571 -22.844 1.00 91.00 88 SER A C 1
ATOM 674 O O . SER A 1 88 ? 20.365 10.696 -21.734 1.00 91.00 88 SER A O 1
ATOM 676 N N . ASP A 1 89 ? 18.540 10.6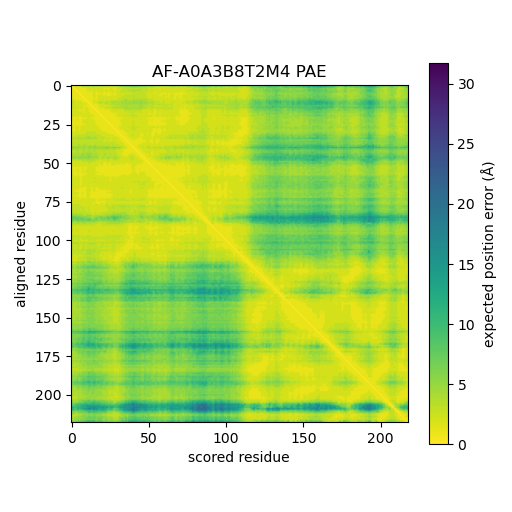70 -23.023 1.00 92.81 89 ASP A N 1
ATOM 677 C CA . ASP A 1 89 ? 17.537 10.740 -21.967 1.00 92.81 89 ASP A CA 1
ATOM 678 C C . ASP A 1 89 ? 17.337 9.380 -21.281 1.00 92.81 89 ASP A C 1
ATOM 680 O O . ASP A 1 89 ? 17.725 8.333 -21.799 1.00 92.81 89 ASP A O 1
ATOM 684 N N . HIS A 1 90 ? 16.727 9.392 -20.092 1.00 94.06 90 HIS A N 1
ATOM 685 C CA . HIS A 1 90 ? 16.335 8.179 -19.360 1.00 94.06 90 HIS A CA 1
ATOM 686 C C . HIS A 1 90 ? 17.467 7.154 -19.171 1.00 94.06 90 HIS A C 1
ATOM 688 O O . HIS A 1 90 ? 17.294 5.961 -19.430 1.00 94.06 90 HIS A O 1
ATOM 694 N N . ALA A 1 91 ? 18.625 7.608 -18.679 1.00 95.88 91 ALA A N 1
ATOM 695 C CA . ALA A 1 91 ? 19.839 6.794 -18.534 1.00 95.88 91 ALA A CA 1
ATOM 696 C C . ALA A 1 91 ? 19.602 5.422 -17.868 1.00 95.88 91 ALA A C 1
ATOM 698 O O . ALA A 1 91 ? 20.186 4.427 -18.292 1.00 95.88 91 ALA A O 1
ATOM 699 N N . ASN A 1 92 ? 18.699 5.349 -16.883 1.00 97.44 92 ASN A N 1
ATOM 700 C CA . ASN A 1 92 ? 18.330 4.100 -16.216 1.00 97.44 92 ASN A CA 1
ATOM 701 C C . ASN A 1 92 ? 17.589 3.107 -17.124 1.00 97.44 92 ASN A C 1
ATOM 703 O O . ASN A 1 92 ? 17.902 1.920 -17.115 1.00 97.44 92 ASN A O 1
ATOM 707 N N . ILE A 1 93 ? 16.620 3.563 -17.920 1.00 97.31 93 ILE A N 1
ATOM 708 C CA . ILE A 1 93 ? 15.888 2.674 -18.834 1.00 97.31 93 ILE A CA 1
ATOM 709 C C . ILE A 1 93 ? 16.874 2.090 -19.852 1.00 97.31 93 ILE A C 1
ATOM 711 O O . ILE A 1 93 ? 16.917 0.879 -20.056 1.00 97.31 93 ILE A O 1
ATOM 715 N N . ARG A 1 94 ? 17.727 2.947 -20.426 1.00 97.19 94 ARG A N 1
ATOM 716 C CA . ARG A 1 94 ? 18.727 2.552 -21.426 1.00 97.19 94 ARG A CA 1
ATOM 717 C C . ARG A 1 94 ? 19.776 1.591 -20.861 1.00 97.19 94 ARG A C 1
ATOM 719 O O . ARG A 1 94 ? 20.053 0.576 -21.490 1.00 97.19 94 ARG A O 1
ATOM 726 N N . ASN A 1 95 ? 20.308 1.854 -19.665 1.00 97.44 95 ASN A N 1
ATOM 727 C CA . ASN A 1 95 ? 21.263 0.944 -19.018 1.00 97.44 95 ASN A CA 1
ATOM 728 C C . ASN A 1 95 ? 20.628 -0.410 -18.694 1.00 97.44 95 ASN A C 1
ATOM 730 O O . ASN A 1 95 ? 21.238 -1.450 -18.935 1.00 97.44 95 ASN A O 1
ATOM 734 N N . PHE A 1 96 ? 19.375 -0.415 -18.240 1.00 98.12 96 PHE A N 1
ATOM 735 C CA . PHE A 1 96 ? 18.679 -1.660 -17.938 1.00 98.12 96 PHE A CA 1
ATOM 736 C C . PHE A 1 96 ? 18.401 -2.498 -19.197 1.00 98.12 96 PHE A C 1
ATOM 738 O O . PHE A 1 96 ? 18.425 -3.722 -19.130 1.00 98.12 96 PHE A O 1
ATOM 745 N N . MET A 1 97 ? 18.208 -1.876 -20.367 1.00 96.81 97 MET A N 1
ATOM 746 C CA . MET A 1 97 ? 18.116 -2.606 -21.642 1.00 96.81 97 MET A CA 1
ATOM 747 C C . MET A 1 97 ? 19.422 -3.320 -22.027 1.00 96.81 97 MET A C 1
ATOM 749 O O . MET A 1 97 ? 19.368 -4.323 -22.734 1.00 96.81 97 MET A O 1
ATOM 753 N N . ILE A 1 98 ? 20.576 -2.808 -21.587 1.00 96.44 98 ILE A N 1
ATOM 754 C CA . ILE A 1 98 ? 21.901 -3.357 -21.912 1.00 96.44 98 ILE A CA 1
ATOM 755 C C . ILE A 1 98 ? 22.305 -4.429 -20.897 1.00 96.44 98 ILE A C 1
ATOM 757 O O . ILE A 1 98 ? 22.676 -5.535 -21.279 1.00 96.44 98 ILE A O 1
ATOM 761 N N . HIS A 1 99 ? 22.230 -4.101 -19.606 1.00 97.31 99 HIS A N 1
ATOM 762 C CA . HIS A 1 99 ? 22.756 -4.943 -18.527 1.00 97.31 99 HIS A CA 1
ATOM 763 C C . HIS A 1 99 ? 21.691 -5.828 -17.867 1.00 97.31 99 HIS A C 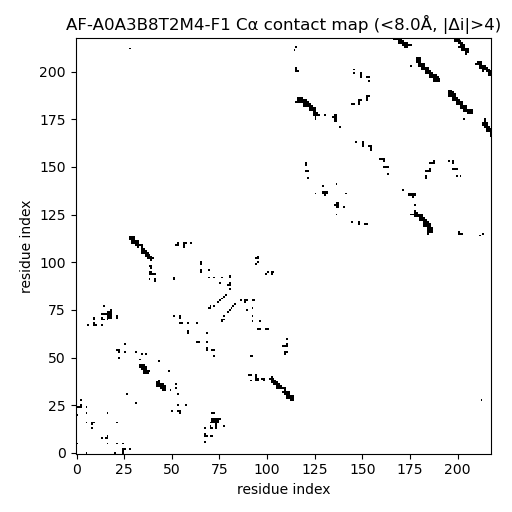1
ATOM 765 O O . HIS A 1 99 ? 22.024 -6.791 -17.178 1.00 97.31 99 HIS A O 1
ATOM 771 N N . GLY A 1 100 ? 20.407 -5.508 -18.048 1.00 97.12 100 GLY A N 1
ATOM 772 C CA . GLY A 1 100 ? 19.307 -6.208 -17.395 1.00 97.12 100 GLY A CA 1
ATOM 773 C C . GLY A 1 100 ? 19.426 -6.215 -15.870 1.00 97.12 100 GLY A C 1
ATOM 774 O O . GLY A 1 100 ? 20.009 -5.325 -15.249 1.00 97.12 100 GLY A O 1
ATOM 775 N N . TRP A 1 101 ? 18.868 -7.258 -15.256 1.00 97.81 101 TRP A N 1
ATOM 776 C CA . TRP A 1 101 ? 18.878 -7.429 -13.803 1.00 97.81 101 TRP A CA 1
ATOM 777 C C . TRP A 1 101 ? 20.269 -7.637 -13.202 1.00 97.81 101 TRP A C 1
ATOM 779 O O . TRP A 1 101 ? 20.460 -7.296 -12.039 1.00 97.81 101 TRP A O 1
ATOM 789 N N . GLU A 1 102 ? 21.239 -8.141 -13.970 1.00 96.75 102 GLU A N 1
ATOM 790 C CA . GLU A 1 102 ? 22.623 -8.306 -13.499 1.00 96.75 102 GLU A CA 1
ATOM 791 C C . GLU A 1 102 ? 23.291 -6.957 -13.201 1.00 96.75 102 GLU A C 1
ATOM 793 O O . GLU A 1 102 ? 24.151 -6.871 -12.328 1.00 96.75 102 GLU A O 1
ATOM 798 N N . GLY A 1 103 ? 22.855 -5.890 -13.879 1.00 96.31 103 GLY A N 1
ATOM 799 C CA . GLY A 1 103 ? 23.317 -4.530 -13.624 1.00 96.31 103 GLY A CA 1
ATOM 800 C C . GLY A 1 103 ? 22.673 -3.856 -12.410 1.00 96.31 103 GLY A C 1
ATOM 801 O O . GLY A 1 103 ? 23.164 -2.808 -11.997 1.00 96.31 103 GLY A O 1
ATOM 802 N N . ILE A 1 104 ? 21.591 -4.409 -11.843 1.00 97.81 104 ILE A N 1
ATOM 803 C CA . ILE A 1 104 ? 20.835 -3.771 -10.757 1.00 97.81 104 ILE A CA 1
ATOM 804 C C . ILE A 1 104 ? 21.342 -4.230 -9.393 1.00 97.81 104 ILE A C 1
ATOM 806 O O . ILE A 1 104 ? 21.244 -5.401 -9.034 1.00 97.81 104 ILE A O 1
ATOM 810 N N . THR A 1 105 ? 21.811 -3.287 -8.579 1.00 97.88 105 THR A N 1
ATOM 811 C CA . THR A 1 105 ? 22.162 -3.541 -7.174 1.00 97.88 105 THR A CA 1
ATOM 812 C C . THR A 1 105 ? 21.649 -2.415 -6.290 1.00 97.88 105 THR A C 1
ATOM 814 O O . THR A 1 105 ? 21.969 -1.253 -6.517 1.00 97.88 105 THR A O 1
ATOM 817 N N . PHE A 1 106 ? 20.877 -2.756 -5.259 1.00 97.94 106 PHE A N 1
ATOM 818 C CA . PHE A 1 106 ? 20.417 -1.811 -4.242 1.00 97.94 106 PHE A CA 1
ATOM 819 C C . PHE A 1 106 ? 21.317 -1.866 -3.008 1.00 97.94 106 PHE A C 1
ATOM 821 O O . PHE A 1 106 ? 21.708 -2.951 -2.579 1.00 97.94 106 PHE A O 1
ATOM 828 N N . SER A 1 107 ? 21.597 -0.714 -2.392 1.00 97.50 107 SER A N 1
ATOM 829 C CA . SER A 1 107 ? 22.296 -0.679 -1.100 1.00 97.50 107 SER A CA 1
ATOM 830 C C . SER A 1 107 ? 21.420 -1.166 0.061 1.00 97.50 107 SER A C 1
ATOM 832 O O . SER A 1 107 ? 21.940 -1.680 1.050 1.00 97.50 107 SER A O 1
ATOM 834 N N . GLN A 1 108 ? 20.096 -1.033 -0.064 1.00 96.50 108 GLN A N 1
ATOM 835 C CA . GLN A 1 108 ? 19.099 -1.536 0.880 1.00 96.50 108 GLN A CA 1
ATOM 836 C C . GLN A 1 108 ? 17.740 -1.757 0.187 1.00 96.50 108 GLN A C 1
ATOM 838 O O . GLN A 1 108 ? 17.516 -1.230 -0.903 1.00 96.50 108 GLN A O 1
ATOM 843 N N . PRO A 1 109 ? 16.793 -2.502 0.788 1.00 96.19 109 PRO A N 1
ATOM 844 C CA . PRO A 1 109 ? 15.446 -2.618 0.235 1.00 96.19 109 PRO A CA 1
ATOM 845 C C . PRO A 1 109 ? 14.779 -1.244 0.074 1.00 96.19 109 PRO A C 1
ATOM 847 O O . PRO A 1 109 ? 14.620 -0.512 1.048 1.00 96.19 109 PRO A O 1
ATOM 850 N N . ALA A 1 110 ? 14.367 -0.909 -1.151 1.00 97.25 110 ALA A N 1
ATOM 851 C CA . ALA A 1 110 ? 13.747 0.382 -1.468 1.00 97.25 110 ALA A CA 1
ATOM 852 C C . ALA A 1 110 ? 12.214 0.399 -1.316 1.00 97.25 110 ALA A C 1
ATOM 854 O O . ALA A 1 110 ? 11.607 1.470 -1.267 1.00 97.25 110 ALA A O 1
ATOM 855 N N . LEU A 1 111 ? 11.572 -0.770 -1.232 1.00 97.31 111 LEU A N 1
ATOM 856 C CA . LEU A 1 111 ? 10.133 -0.903 -1.000 1.00 97.31 111 LEU A CA 1
ATOM 857 C C . LEU A 1 111 ? 9.839 -1.990 0.031 1.00 97.31 111 LEU A C 1
ATOM 859 O O . LEU A 1 111 ? 10.465 -3.050 0.032 1.00 97.31 111 LEU A O 1
ATOM 863 N N . ALA A 1 112 ? 8.820 -1.746 0.848 1.00 94.12 112 ALA A N 1
ATOM 864 C CA . ALA A 1 112 ? 8.208 -2.742 1.718 1.00 94.12 112 ALA A CA 1
ATOM 865 C C . ALA A 1 112 ? 6.689 -2.723 1.530 1.00 94.12 112 ALA A C 1
ATOM 867 O O . ALA A 1 112 ? 6.096 -1.652 1.438 1.00 94.12 112 ALA A O 1
ATOM 868 N N . GLU A 1 113 ? 6.036 -3.886 1.467 1.00 91.81 113 GLU A N 1
ATOM 869 C CA . GLU A 1 113 ? 4.570 -3.932 1.425 1.00 91.81 113 GLU A CA 1
ATOM 870 C C . GLU A 1 113 ? 3.974 -3.298 2.680 1.00 91.81 113 GLU A C 1
ATOM 872 O O . GLU A 1 113 ? 4.368 -3.630 3.802 1.00 91.81 113 GLU A O 1
ATOM 877 N N . LYS A 1 114 ? 2.975 -2.432 2.499 1.00 92.31 114 LYS A N 1
ATOM 878 C CA . LYS A 1 114 ? 2.261 -1.836 3.624 1.00 92.31 114 LYS A CA 1
ATOM 879 C C . LYS A 1 114 ? 1.542 -2.928 4.407 1.00 92.31 114 LYS A C 1
ATOM 881 O O . LYS A 1 114 ? 0.756 -3.701 3.859 1.00 92.31 114 LYS A O 1
ATOM 886 N N . GLN A 1 115 ? 1.776 -2.948 5.712 1.00 92.12 115 GLN A N 1
ATOM 887 C CA . GLN A 1 115 ? 1.125 -3.859 6.646 1.00 92.12 115 GLN A CA 1
ATOM 888 C C . GLN A 1 115 ? 0.265 -3.080 7.645 1.00 92.12 115 GLN A C 1
ATOM 890 O O . GLN A 1 115 ? 0.585 -1.931 7.964 1.00 92.12 115 GLN A O 1
ATOM 895 N N . PRO A 1 116 ? -0.815 -3.694 8.161 1.00 93.75 116 PRO A N 1
ATOM 896 C CA . PRO A 1 116 ? -1.593 -3.099 9.233 1.00 93.75 116 PRO A CA 1
ATOM 897 C C . PRO A 1 116 ? -0.736 -2.868 10.475 1.00 93.75 116 PRO A C 1
ATOM 899 O O . PRO A 1 116 ? 0.040 -3.740 10.876 1.00 93.75 116 PRO A O 1
ATOM 902 N N . LYS A 1 117 ? -0.911 -1.710 11.111 1.00 93.69 117 LYS A N 1
ATOM 903 C CA . LYS A 1 117 ? -0.249 -1.377 12.376 1.00 93.69 117 LYS A CA 1
ATOM 904 C C . LYS A 1 117 ? -1.154 -1.700 13.563 1.00 93.69 117 LYS A C 1
ATOM 906 O O . LYS A 1 117 ? -2.342 -1.392 13.560 1.00 93.69 117 LYS A O 1
ATOM 911 N N . GLY A 1 118 ? -0.567 -2.268 14.614 1.00 95.00 118 GLY A N 1
ATOM 912 C CA . GLY A 1 118 ? -1.277 -2.623 15.844 1.00 95.00 118 GLY A CA 1
ATOM 913 C C . GLY A 1 118 ? -1.776 -4.067 15.875 1.00 95.00 118 GLY A C 1
ATOM 914 O O . GLY A 1 118 ? -1.424 -4.902 15.042 1.00 95.00 118 GLY A O 1
ATOM 915 N N . ARG A 1 119 ? -2.581 -4.378 16.891 1.00 96.50 119 ARG A N 1
ATOM 916 C CA . ARG A 1 119 ? -3.113 -5.724 17.119 1.00 96.50 119 ARG A CA 1
ATOM 917 C C . ARG A 1 119 ? -4.430 -5.886 16.372 1.00 96.50 119 ARG A C 1
ATOM 919 O O . ARG A 1 119 ? -5.299 -5.029 16.488 1.00 96.50 119 ARG A O 1
ATOM 926 N N . LEU A 1 120 ? -4.606 -7.004 15.667 1.00 97.56 120 LEU A N 1
ATOM 927 C CA . LEU A 1 120 ? -5.909 -7.376 15.112 1.00 97.56 120 LEU A CA 1
ATOM 928 C C . LEU A 1 120 ? -6.897 -7.597 16.265 1.00 97.56 120 LEU A C 1
ATOM 930 O O . LEU A 1 120 ? -6.755 -8.563 17.014 1.00 97.56 120 LEU A O 1
ATOM 934 N N . THR A 1 121 ? -7.875 -6.708 16.407 1.00 98.06 121 THR A N 1
ATOM 935 C CA . THR A 1 121 ? -8.827 -6.735 17.524 1.00 98.06 121 THR A CA 1
ATOM 936 C C . THR A 1 121 ? -10.151 -7.361 17.113 1.00 98.06 121 THR A C 1
ATOM 938 O O . THR A 1 121 ? -10.705 -8.156 17.869 1.00 98.06 121 THR A O 1
ATOM 941 N N . THR A 1 122 ? -10.630 -7.088 15.898 1.00 97.88 122 THR A N 1
ATOM 942 C CA . THR A 1 122 ? -11.812 -7.758 15.342 1.00 97.88 122 THR A CA 1
ATOM 943 C C . THR A 1 122 ? -11.579 -8.168 13.894 1.00 97.88 122 THR A C 1
ATOM 945 O O . THR A 1 122 ? -10.773 -7.580 13.167 1.00 97.88 122 THR A O 1
ATOM 948 N N . ARG A 1 123 ? -12.283 -9.223 13.475 1.00 96.00 123 ARG A N 1
ATOM 949 C CA . ARG A 1 123 ? -12.312 -9.685 12.090 1.00 96.00 123 ARG A CA 1
ATOM 950 C C . ARG A 1 123 ? -13.717 -10.154 11.754 1.00 96.00 123 ARG A C 1
ATOM 952 O O . ARG A 1 123 ? -14.210 -11.077 12.395 1.00 96.00 123 ARG A O 1
ATOM 959 N N . THR A 1 124 ? -14.329 -9.542 10.752 1.00 95.38 124 THR A N 1
ATOM 960 C CA . THR A 1 124 ? -15.709 -9.826 10.353 1.00 95.38 124 THR A CA 1
ATOM 961 C C . THR A 1 124 ? -15.840 -9.894 8.835 1.00 95.38 124 THR A C 1
ATOM 963 O O . THR A 1 124 ? -15.000 -9.358 8.112 1.00 95.38 124 THR A O 1
ATOM 966 N N . ILE A 1 125 ? -16.863 -10.590 8.348 1.00 94.88 125 ILE A N 1
ATOM 967 C CA . ILE A 1 125 ? -17.182 -10.662 6.919 1.00 94.88 125 ILE A CA 1
ATOM 968 C C . ILE A 1 125 ? -18.269 -9.631 6.635 1.00 94.88 125 ILE A C 1
ATOM 970 O O . ILE A 1 125 ? -19.277 -9.600 7.333 1.00 94.88 125 ILE A O 1
ATOM 974 N N . ALA A 1 126 ? -18.062 -8.823 5.603 1.00 94.19 126 ALA A N 1
ATOM 975 C CA . ALA A 1 126 ? -19.065 -7.909 5.085 1.00 94.19 126 ALA A CA 1
ATOM 976 C C . ALA A 1 126 ? -20.145 -8.679 4.305 1.00 94.19 126 ALA A C 1
ATOM 978 O O . ALA A 1 126 ? -19.820 -9.450 3.397 1.00 94.19 126 ALA A O 1
ATOM 979 N N . MET A 1 127 ? -21.421 -8.490 4.638 1.00 95.00 127 MET A N 1
ATOM 980 C CA . MET A 1 127 ? -22.535 -9.248 4.058 1.00 95.00 127 MET A CA 1
ATOM 981 C C . MET A 1 127 ? -23.555 -8.325 3.382 1.00 95.00 127 MET A C 1
ATOM 983 O O . MET A 1 127 ? -23.542 -7.114 3.558 1.00 95.00 127 MET A O 1
ATOM 987 N N . HIS A 1 128 ? -24.472 -8.906 2.604 1.00 93.69 128 HIS A N 1
ATOM 988 C CA . HIS A 1 128 ? -25.500 -8.158 1.864 1.00 93.69 128 HIS A CA 1
ATOM 989 C C . HIS A 1 128 ? -26.367 -7.249 2.752 1.00 93.69 128 HIS A C 1
ATOM 991 O O . HIS A 1 128 ? -26.836 -6.221 2.293 1.00 93.69 128 HIS A O 1
ATOM 997 N N . ALA A 1 129 ? -26.578 -7.601 4.023 1.00 94.69 129 ALA A N 1
ATOM 998 C CA . ALA A 1 129 ? -27.341 -6.762 4.950 1.00 94.69 129 ALA A CA 1
ATOM 999 C C . ALA A 1 129 ? -26.620 -5.450 5.320 1.00 94.69 129 ALA A C 1
ATOM 1001 O O . ALA A 1 129 ? -27.257 -4.521 5.806 1.00 94.69 129 ALA A O 1
ATOM 1002 N N . ASP A 1 130 ? -25.310 -5.371 5.077 1.00 94.00 130 ASP A N 1
ATOM 1003 C CA . ASP A 1 130 ? -24.460 -4.238 5.442 1.00 94.00 130 ASP A CA 1
ATOM 1004 C C . ASP A 1 130 ? -24.284 -3.238 4.281 1.00 94.00 130 ASP A C 1
ATOM 1006 O O . ASP A 1 130 ? -23.537 -2.262 4.400 1.00 94.00 130 ASP A O 1
ATOM 1010 N N . THR A 1 131 ? -24.929 -3.478 3.134 1.00 94.44 131 THR A N 1
ATOM 1011 C CA . THR A 1 131 ? -24.777 -2.642 1.938 1.00 94.44 131 THR A CA 1
ATOM 1012 C C . THR A 1 131 ? -25.578 -1.350 2.017 1.00 94.44 131 THR A C 1
ATOM 1014 O O . THR A 1 131 ? -26.681 -1.300 2.558 1.00 94.44 131 THR A O 1
ATOM 1017 N N . ASN A 1 132 ? -25.047 -0.303 1.397 1.00 91.12 132 ASN A N 1
ATOM 1018 C CA . ASN A 1 132 ? -25.774 0.914 1.078 1.00 91.12 132 ASN A CA 1
ATOM 1019 C C . ASN A 1 132 ? -26.600 0.745 -0.218 1.00 91.12 132 ASN A C 1
ATOM 1021 O O . ASN A 1 132 ? -26.543 -0.286 -0.887 1.00 91.12 132 ASN A O 1
ATOM 1025 N N . ALA A 1 133 ? -27.352 1.783 -0.598 1.00 90.31 133 ALA A N 1
ATOM 1026 C CA . ALA A 1 133 ? -28.208 1.764 -1.789 1.00 90.31 133 ALA A CA 1
ATOM 1027 C C . ALA A 1 133 ? -27.450 1.598 -3.126 1.00 90.31 133 ALA A C 1
ATOM 1029 O O . ALA A 1 133 ? -28.063 1.221 -4.120 1.00 90.31 133 ALA A O 1
ATOM 1030 N N . ALA A 1 134 ? -26.142 1.869 -3.161 1.00 88.31 134 ALA A N 1
ATOM 1031 C CA . ALA A 1 134 ? -25.285 1.680 -4.332 1.00 88.31 134 ALA A CA 1
ATOM 1032 C C . ALA A 1 134 ? -24.668 0.267 -4.414 1.00 88.31 134 ALA A C 1
ATOM 1034 O O . ALA A 1 134 ? -24.024 -0.052 -5.409 1.00 88.31 134 ALA A O 1
ATOM 1035 N N . GLY A 1 135 ? -24.870 -0.586 -3.402 1.00 86.94 135 GLY A N 1
ATOM 1036 C CA . GLY A 1 135 ? -24.384 -1.972 -3.374 1.00 86.94 135 GLY A CA 1
ATOM 1037 C C . GLY A 1 135 ? -23.015 -2.173 -2.714 1.00 86.94 135 GLY A C 1
ATOM 1038 O O . GLY A 1 135 ? -22.640 -3.313 -2.439 1.00 86.94 135 GLY A O 1
ATOM 1039 N N . ASP A 1 136 ? -22.299 -1.095 -2.390 1.00 90.62 136 ASP A N 1
ATOM 1040 C CA . ASP A 1 136 ? -21.096 -1.144 -1.552 1.00 90.62 136 ASP A CA 1
ATOM 1041 C C . ASP A 1 136 ? -21.462 -1.243 -0.071 1.00 90.62 136 ASP A C 1
ATOM 1043 O O . ASP A 1 136 ? -22.582 -0.934 0.335 1.00 90.62 136 ASP A O 1
ATOM 1047 N N . ILE A 1 137 ? -20.508 -1.611 0.779 1.00 94.81 137 ILE A N 1
ATOM 1048 C CA . ILE A 1 137 ? -20.733 -1.622 2.225 1.00 94.81 137 ILE A CA 1
ATOM 1049 C C . ILE A 1 137 ? -20.911 -0.201 2.753 1.00 94.81 137 ILE A C 1
ATOM 1051 O O . ILE A 1 137 ? -20.183 0.733 2.406 1.00 94.81 137 ILE A O 1
ATOM 1055 N N . PHE A 1 138 ? -21.913 -0.033 3.610 1.00 93.94 138 PHE A N 1
ATOM 1056 C CA . PHE A 1 138 ? -22.249 1.248 4.201 1.00 93.94 138 PHE A CA 1
ATOM 1057 C C . PHE A 1 138 ? -21.113 1.768 5.092 1.00 93.94 138 PHE A C 1
ATOM 1059 O O . PHE A 1 138 ? -20.638 1.076 5.993 1.00 93.94 138 PHE A O 1
ATOM 1066 N N . GLY A 1 139 ? -20.707 3.026 4.895 1.00 92.94 139 GLY A N 1
ATOM 1067 C CA . GLY A 1 139 ? -19.638 3.644 5.689 1.00 92.94 139 GLY A CA 1
ATOM 1068 C C . GLY A 1 139 ? -19.924 3.632 7.195 1.00 92.94 139 GLY A C 1
ATOM 1069 O O . GLY A 1 139 ? -19.021 3.378 7.987 1.00 92.94 139 GLY A O 1
ATOM 1070 N N . GLY A 1 140 ? -21.188 3.803 7.602 1.00 94.19 140 GLY A N 1
ATOM 1071 C CA . GLY A 1 140 ? -21.582 3.714 9.012 1.00 94.19 140 GLY A CA 1
ATOM 1072 C C . GLY A 1 140 ? -21.402 2.320 9.621 1.00 94.19 140 GLY A C 1
ATOM 1073 O O . GLY A 1 140 ? -21.113 2.210 10.810 1.00 94.19 140 GLY A O 1
ATOM 1074 N N . TRP A 1 141 ? -21.483 1.257 8.815 1.00 96.31 141 TRP A N 1
ATOM 1075 C CA . TRP A 1 141 ? -21.148 -0.087 9.281 1.00 96.31 141 TRP A CA 1
ATOM 1076 C C . TRP A 1 141 ? -19.651 -0.198 9.582 1.00 96.31 141 TRP A C 1
ATOM 1078 O O . TRP A 1 141 ? -19.283 -0.665 10.656 1.00 96.31 141 TRP A O 1
ATOM 1088 N N . VAL A 1 142 ? -18.783 0.311 8.696 1.00 96.19 142 VAL A N 1
ATOM 1089 C CA . VAL A 1 142 ? -17.324 0.324 8.923 1.00 96.19 142 VAL A CA 1
ATOM 1090 C C . VAL A 1 142 ? -16.979 1.120 10.187 1.00 96.19 142 VAL A C 1
ATOM 1092 O O . VAL A 1 142 ? -16.211 0.635 11.016 1.00 96.19 142 VAL A O 1
ATOM 1095 N N . LEU A 1 143 ? -17.605 2.287 10.384 1.00 95.56 143 LEU A N 1
ATOM 1096 C CA . LEU A 1 143 ? -17.448 3.097 11.601 1.00 95.56 143 LEU A CA 1
ATOM 1097 C C . LEU A 1 143 ? -17.841 2.327 12.864 1.00 95.56 143 LEU A C 1
ATOM 1099 O O . LEU A 1 143 ? -17.116 2.358 13.856 1.00 95.56 143 LEU A O 1
ATOM 1103 N N . SER A 1 144 ? -18.953 1.594 12.822 1.00 96.12 144 SER A N 1
ATOM 1104 C CA . SER A 1 144 ? -19.384 0.765 13.948 1.00 96.12 144 SER A CA 1
ATOM 1105 C C . SER A 1 144 ? -18.362 -0.332 14.273 1.00 96.12 144 SER A C 1
ATOM 1107 O O . SER A 1 144 ? -18.051 -0.551 15.443 1.00 96.12 144 SER A O 1
ATOM 1109 N N . GLN A 1 145 ? -17.771 -0.979 13.258 1.00 97.62 145 GLN A N 1
ATOM 1110 C CA . GLN A 1 145 ? -16.710 -1.973 13.469 1.00 97.62 145 GLN A CA 1
ATOM 1111 C C . GLN A 1 145 ? -15.451 -1.356 14.099 1.00 97.62 145 GLN A C 1
ATOM 1113 O O . GLN A 1 145 ? -14.826 -1.981 14.961 1.00 97.62 145 GLN A O 1
ATOM 1118 N N . MET A 1 146 ? -15.094 -0.131 13.701 1.00 97.25 146 MET A N 1
ATOM 1119 C CA . MET A 1 146 ? -13.976 0.620 14.282 1.00 97.25 146 MET A CA 1
ATOM 1120 C C . MET A 1 146 ? -14.212 0.954 15.752 1.00 97.25 146 MET A C 1
ATOM 1122 O O . MET A 1 146 ? -13.350 0.667 16.583 1.00 97.25 146 MET A O 1
ATOM 1126 N N . ASP A 1 147 ? -15.382 1.506 16.075 1.00 97.00 147 ASP A N 1
ATOM 1127 C CA . ASP A 1 147 ? -15.750 1.884 17.440 1.00 97.00 147 ASP A CA 1
ATOM 1128 C C . ASP A 1 147 ? -15.779 0.667 18.375 1.00 97.00 147 ASP A C 1
ATOM 1130 O O . ASP A 1 147 ? -15.167 0.679 19.444 1.00 97.00 147 ASP A O 1
ATOM 1134 N N . MET A 1 148 ? -16.373 -0.448 17.932 1.00 97.81 148 MET A N 1
ATOM 1135 C CA . MET A 1 148 ? -16.366 -1.696 18.700 1.00 97.81 148 MET A CA 1
ATOM 1136 C C . MET A 1 148 ? -14.942 -2.194 18.981 1.00 97.81 148 MET A C 1
ATOM 1138 O O . MET A 1 148 ? -14.628 -2.569 20.113 1.00 97.81 148 MET A O 1
ATOM 1142 N N . ALA A 1 149 ? -14.057 -2.184 17.980 1.00 98.19 149 ALA A N 1
ATOM 1143 C CA . ALA A 1 149 ? -12.672 -2.611 18.163 1.00 98.19 149 ALA A CA 1
ATOM 1144 C C . ALA A 1 149 ? -11.902 -1.679 19.115 1.00 98.19 149 ALA A C 1
ATOM 1146 O O . ALA A 1 149 ? -11.171 -2.153 19.992 1.00 98.19 149 ALA A O 1
ATOM 1147 N N . ALA A 1 150 ? -12.084 -0.363 18.985 1.00 97.94 150 ALA A N 1
ATOM 1148 C CA . ALA A 1 150 ? -11.487 0.620 19.882 1.00 97.94 150 ALA A CA 1
ATOM 1149 C C . ALA A 1 150 ? -11.977 0.428 21.326 1.00 97.94 150 ALA A C 1
ATOM 1151 O O . ALA A 1 150 ? -11.156 0.361 22.244 1.00 97.94 150 ALA A O 1
ATOM 1152 N N . GLY A 1 151 ? -13.285 0.236 21.518 1.00 97.88 151 GLY A N 1
ATOM 1153 C CA . GLY A 1 151 ? -13.907 -0.042 22.812 1.00 97.88 151 GLY A CA 1
ATOM 1154 C C . GLY A 1 151 ? -13.374 -1.316 23.470 1.00 97.88 151 GLY A C 1
ATOM 1155 O O . GLY A 1 151 ? -13.042 -1.295 24.656 1.00 97.88 151 GLY A O 1
ATOM 1156 N N . ILE A 1 152 ? -13.189 -2.402 22.707 1.00 98.12 152 ILE A N 1
ATOM 1157 C CA . ILE A 1 152 ? -12.541 -3.633 23.197 1.00 98.12 152 ILE A CA 1
ATOM 1158 C C . ILE A 1 152 ? -11.113 -3.334 23.667 1.00 98.12 152 ILE A C 1
ATOM 1160 O O . ILE A 1 152 ? -10.726 -3.719 24.772 1.00 98.12 152 ILE A O 1
ATOM 1164 N N . SER A 1 153 ? -10.326 -2.634 22.847 1.00 98.06 153 SER A N 1
ATOM 1165 C CA . SER A 1 153 ? -8.928 -2.318 23.157 1.00 98.06 153 SER A CA 1
ATOM 1166 C C . SER A 1 153 ? -8.801 -1.426 24.400 1.00 98.06 153 SER A C 1
ATOM 1168 O O . SER A 1 153 ? -7.981 -1.699 25.279 1.00 98.06 153 SER A O 1
ATOM 1170 N N . ALA A 1 154 ? -9.628 -0.384 24.502 1.00 98.25 154 ALA A N 1
ATOM 1171 C CA . ALA A 1 154 ? -9.652 0.536 25.634 1.00 98.25 154 ALA A CA 1
ATOM 1172 C C . ALA A 1 154 ? -10.170 -0.142 26.911 1.00 98.25 154 ALA A C 1
ATOM 1174 O O . ALA A 1 154 ? -9.550 -0.007 27.965 1.00 98.25 154 ALA A O 1
ATOM 1175 N N . GLY A 1 155 ? -11.243 -0.932 26.817 1.00 98.06 155 GLY A N 1
ATOM 1176 C CA . GLY A 1 155 ? -11.797 -1.695 27.937 1.00 98.06 155 GLY A CA 1
ATOM 1177 C C . GLY A 1 155 ? -10.794 -2.694 28.509 1.00 98.06 155 GLY A C 1
ATOM 1178 O O . GLY A 1 155 ? -10.584 -2.738 29.720 1.00 98.06 155 GLY A O 1
ATOM 1179 N N . GLN A 1 156 ? -10.084 -3.428 27.647 1.00 97.62 156 GLN A N 1
ATOM 1180 C CA . GLN A 1 156 ? -9.004 -4.322 28.076 1.00 97.62 156 GLN A CA 1
ATOM 1181 C C . GLN A 1 156 ? -7.854 -3.568 28.754 1.00 97.62 156 GLN A C 1
ATOM 1183 O O . GLN A 1 156 ? -7.264 -4.076 29.704 1.00 97.62 156 GLN A O 1
ATOM 1188 N N . ARG A 1 157 ? -7.529 -2.351 28.310 1.00 97.81 157 ARG A N 1
ATOM 1189 C CA . ARG A 1 157 ? -6.481 -1.544 28.947 1.00 97.81 157 ARG A CA 1
ATOM 1190 C C . ARG A 1 157 ? -6.910 -0.946 30.286 1.00 97.81 157 ARG A C 1
ATOM 1192 O O . ARG A 1 157 ? -6.064 -0.808 31.172 1.00 97.81 157 ARG A O 1
ATOM 1199 N N . ALA A 1 158 ? -8.169 -0.537 30.403 1.00 97.81 158 ALA A N 1
ATOM 1200 C CA . ALA A 1 158 ? -8.714 0.129 31.582 1.00 97.81 158 ALA A CA 1
ATOM 1201 C C . ALA A 1 158 ? -9.204 -0.855 32.655 1.00 97.81 158 ALA A C 1
ATOM 1203 O O . ALA A 1 158 ? -9.303 -0.475 33.817 1.00 97.81 158 ALA A O 1
ATOM 1204 N N . GLN A 1 159 ? -9.498 -2.106 32.273 1.00 97.62 159 GLN A N 1
ATOM 1205 C CA . GLN A 1 159 ? -10.103 -3.128 33.141 1.00 97.62 159 GLN A CA 1
ATOM 1206 C C . GLN A 1 159 ? -11.415 -2.651 33.789 1.00 97.62 159 GLN A C 1
ATOM 1208 O O . GLN A 1 159 ? -11.771 -3.043 34.898 1.00 97.62 159 GLN A O 1
ATOM 1213 N N . CYS A 1 160 ? -12.144 -1.778 33.093 1.00 96.19 160 CYS A N 1
ATOM 1214 C CA . CYS A 1 160 ? -13.414 -1.230 33.541 1.00 96.19 160 CYS A CA 1
ATOM 1215 C C . CYS A 1 160 ? -14.265 -0.790 32.342 1.00 96.19 160 CYS A C 1
ATOM 1217 O O . CYS A 1 160 ? -13.851 -0.890 31.182 1.00 96.19 160 CYS A O 1
ATOM 1219 N N . ARG A 1 161 ? -15.479 -0.304 32.624 1.00 96.56 161 ARG A N 1
ATOM 1220 C CA . ARG A 1 161 ? -16.358 0.255 31.596 1.00 96.56 161 ARG A CA 1
ATOM 1221 C C . ARG A 1 161 ? -15.734 1.522 31.008 1.00 96.56 161 ARG A C 1
ATOM 1223 O O . ARG A 1 161 ? -15.428 2.462 31.734 1.00 96.56 161 ARG A O 1
ATOM 1230 N N . VAL A 1 162 ? -15.642 1.556 29.684 1.00 97.81 162 VAL A N 1
ATOM 1231 C CA . VAL A 1 162 ? -15.226 2.722 28.898 1.00 97.81 162 VAL A CA 1
ATOM 1232 C C . VAL A 1 162 ? -16.385 3.216 28.036 1.00 97.81 162 VAL A C 1
ATOM 1234 O O . VAL A 1 162 ? -17.362 2.495 27.821 1.00 97.81 162 VAL A O 1
ATOM 1237 N N . VAL A 1 163 ? -16.280 4.453 27.561 1.00 97.50 163 VAL A N 1
ATOM 1238 C CA . VAL A 1 163 ? -17.208 5.060 26.602 1.00 97.50 163 VAL A CA 1
ATOM 1239 C C . VAL A 1 163 ? -16.410 5.819 25.548 1.00 97.50 163 VAL A C 1
ATOM 1241 O O . VAL A 1 163 ? -15.373 6.405 25.867 1.00 97.50 163 VAL A O 1
ATOM 1244 N N . THR A 1 164 ? -16.893 5.818 24.310 1.00 96.81 164 THR A N 1
ATOM 1245 C CA . THR A 1 164 ? -16.299 6.603 23.224 1.00 96.81 164 THR A CA 1
ATOM 1246 C C . THR A 1 164 ? -16.698 8.065 23.395 1.00 96.81 164 THR A C 1
ATOM 1248 O O . THR A 1 164 ? -17.880 8.398 23.368 1.00 96.81 164 THR A O 1
ATOM 1251 N N . VAL A 1 165 ? -15.711 8.935 23.623 1.00 97.00 165 VAL A N 1
ATOM 1252 C CA . VAL A 1 165 ? -15.935 10.376 23.843 1.00 97.00 165 VAL A CA 1
ATOM 1253 C C . VAL A 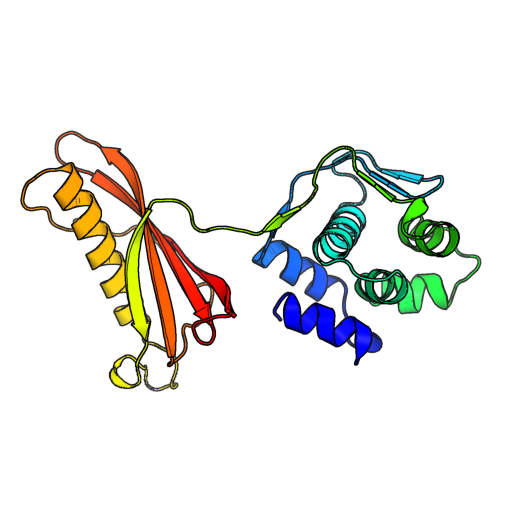1 165 ? -15.894 11.151 22.529 1.00 97.00 165 VAL A C 1
ATOM 1255 O O . VAL A 1 165 ? -16.684 12.069 22.332 1.00 97.00 165 VAL A O 1
ATOM 1258 N N . ALA A 1 166 ? -14.971 10.790 21.640 1.00 94.69 166 ALA A N 1
ATOM 1259 C CA . ALA A 1 166 ? -14.785 11.429 20.348 1.00 94.69 166 ALA A CA 1
ATOM 1260 C C . ALA A 1 166 ? -14.115 10.459 19.369 1.00 94.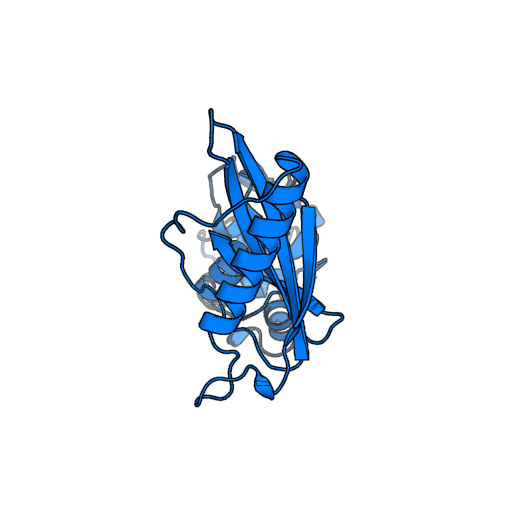69 166 ALA A C 1
ATOM 1262 O O . ALA A 1 166 ? -13.431 9.521 19.781 1.00 94.69 166 ALA A O 1
ATOM 1263 N N . LEU A 1 167 ? -14.309 10.731 18.083 1.00 92.31 167 LEU A N 1
ATOM 1264 C CA . LEU A 1 167 ? -13.546 10.162 16.981 1.00 92.31 167 LEU A CA 1
ATOM 1265 C C . LEU A 1 167 ? -12.895 11.329 16.241 1.00 92.31 167 LEU A C 1
ATOM 1267 O O . LEU A 1 167 ? -13.571 12.318 15.945 1.00 92.31 167 LEU A O 1
ATOM 1271 N N . ASP A 1 168 ? -11.599 11.215 15.967 1.00 90.69 168 ASP A N 1
ATOM 1272 C CA . ASP A 1 168 ? -10.894 12.189 15.140 1.00 90.69 168 ASP A CA 1
ATOM 1273 C C . ASP A 1 168 ? -11.354 12.089 13.676 1.00 90.69 168 ASP A C 1
ATOM 1275 O O . ASP A 1 168 ? -11.973 11.109 13.249 1.00 90.69 168 ASP A O 1
ATOM 1279 N N . GLY A 1 169 ? -11.065 13.132 12.895 1.00 88.44 169 GLY A N 1
ATOM 1280 C CA . GLY A 1 169 ? -11.392 13.158 11.472 1.00 88.44 169 GLY A CA 1
ATOM 1281 C C . GLY A 1 169 ? -10.748 11.989 10.723 1.00 88.44 169 GLY A C 1
ATOM 1282 O O . GLY A 1 169 ? -9.564 11.705 10.893 1.00 88.44 169 GLY A O 1
ATOM 1283 N N . MET A 1 170 ? -11.527 11.338 9.863 1.00 89.69 170 MET A N 1
ATOM 1284 C CA . MET A 1 170 ? -11.096 10.173 9.093 1.00 89.69 170 MET A CA 1
ATOM 1285 C C . MET A 1 170 ? -11.613 10.222 7.657 1.00 89.69 170 MET A C 1
ATOM 1287 O O . MET A 1 170 ? -12.608 10.885 7.359 1.00 89.69 170 MET A O 1
ATOM 1291 N N . SER A 1 171 ? -10.954 9.464 6.782 1.00 90.75 171 SER A N 1
ATOM 1292 C CA . SER A 1 171 ? -11.287 9.373 5.360 1.00 90.75 171 SER A CA 1
ATOM 1293 C C . SER A 1 171 ? -11.502 7.923 4.944 1.00 90.75 171 SER A C 1
ATOM 1295 O O . SER A 1 171 ? -10.718 7.036 5.294 1.00 90.75 171 SER A O 1
ATOM 1297 N N . PHE A 1 172 ? -12.535 7.675 4.141 1.00 92.06 172 PHE A N 1
ATOM 1298 C CA . PHE A 1 172 ? -12.702 6.401 3.446 1.00 92.06 172 PHE A CA 1
ATOM 1299 C C . PHE A 1 172 ? -11.814 6.404 2.201 1.00 92.06 172 PHE A C 1
ATOM 1301 O O . PHE A 1 172 ? -12.081 7.114 1.237 1.00 92.06 172 PHE A O 1
ATOM 1308 N N . ILE A 1 173 ? -10.728 5.634 2.249 1.00 91.31 173 ILE A N 1
ATOM 1309 C CA . ILE A 1 173 ? -9.695 5.593 1.207 1.00 91.31 173 ILE A CA 1
ATOM 1310 C C . ILE A 1 173 ? -10.148 4.689 0.054 1.00 91.31 173 ILE A C 1
ATOM 1312 O O . ILE A 1 173 ? -9.867 4.974 -1.109 1.00 91.31 173 ILE A O 1
ATOM 1316 N N . LYS A 1 174 ? -10.838 3.582 0.369 1.00 90.69 174 LYS A N 1
ATOM 1317 C CA . LYS A 1 174 ? -11.314 2.593 -0.609 1.00 90.69 174 LYS A CA 1
ATOM 1318 C C . LYS A 1 174 ? -12.647 1.970 -0.185 1.00 90.69 174 LYS A C 1
ATOM 1320 O O . LYS A 1 174 ? -12.856 1.785 1.016 1.00 90.69 174 LYS A O 1
ATOM 1325 N N . PRO A 1 175 ? -13.507 1.573 -1.142 1.00 91.50 175 PRO A N 1
ATOM 1326 C CA . PRO A 1 175 ? -14.750 0.879 -0.833 1.00 91.50 175 PRO A CA 1
ATOM 1327 C C . PRO A 1 175 ? -14.486 -0.522 -0.269 1.00 91.50 175 PRO A C 1
ATOM 1329 O O . PRO A 1 175 ? -13.500 -1.195 -0.610 1.00 91.50 175 PRO A O 1
ATOM 1332 N N . VAL A 1 176 ? -15.400 -0.963 0.590 1.00 93.50 176 VAL A N 1
ATOM 1333 C CA . VAL A 1 176 ? -15.511 -2.341 1.077 1.00 93.50 176 VAL A CA 1
ATOM 1334 C C . VAL A 1 176 ? -16.669 -2.983 0.319 1.00 93.50 176 VAL A C 1
ATOM 1336 O O . VAL A 1 176 ? -17.722 -2.362 0.185 1.00 93.50 176 VAL A O 1
ATOM 1339 N N . HIS A 1 177 ? -16.483 -4.208 -0.166 1.00 92.69 177 HIS A N 1
ATOM 1340 C CA . HIS A 1 177 ? -17.494 -4.923 -0.942 1.00 92.69 177 HIS A CA 1
ATOM 1341 C C . HIS A 1 177 ? -18.041 -6.116 -0.158 1.00 92.69 177 HIS A C 1
ATOM 1343 O O . HIS A 1 177 ? -17.413 -6.626 0.775 1.00 92.69 177 HIS A O 1
ATOM 1349 N N . VAL A 1 178 ? -19.216 -6.596 -0.561 1.00 93.50 178 VAL A N 1
ATOM 1350 C CA . VAL A 1 178 ? -19.798 -7.821 -0.006 1.00 93.50 178 VAL A CA 1
ATOM 1351 C C . VAL A 1 178 ? -18.832 -8.997 -0.185 1.00 93.50 178 VAL A C 1
ATOM 1353 O O . VAL A 1 178 ? -18.277 -9.218 -1.259 1.00 93.50 178 VAL A O 1
ATOM 1356 N N . GLY A 1 179 ? -18.643 -9.772 0.882 1.00 92.00 179 GLY A N 1
ATOM 1357 C CA . GLY A 1 179 ? -17.748 -10.926 0.931 1.00 92.00 179 GLY A CA 1
ATOM 1358 C C . GLY A 1 179 ? -16.316 -10.608 1.368 1.00 92.00 179 GLY A C 1
ATOM 1359 O O . GLY A 1 179 ? -15.566 -11.548 1.662 1.00 92.00 179 GLY A O 1
ATOM 1360 N N . ASP A 1 180 ? -15.939 -9.330 1.467 1.00 93.75 180 ASP A N 1
ATOM 1361 C CA . ASP A 1 180 ? -14.650 -8.929 2.023 1.00 93.75 180 ASP A CA 1
ATOM 1362 C C . ASP A 1 180 ? -14.540 -9.301 3.502 1.00 93.75 180 ASP A C 1
ATOM 1364 O O . ASP A 1 180 ? -15.499 -9.214 4.272 1.00 93.75 180 ASP A O 1
ATOM 1368 N N . ILE A 1 181 ? -13.330 -9.677 3.921 1.00 95.38 181 ILE A N 1
ATOM 1369 C CA . ILE A 1 181 ? -13.016 -9.829 5.341 1.00 95.38 181 ILE A CA 1
ATOM 1370 C C . ILE A 1 181 ? -12.443 -8.508 5.843 1.00 95.38 181 ILE A C 1
ATOM 1372 O O . ILE A 1 181 ? -11.296 -8.192 5.529 1.00 95.38 181 ILE A O 1
ATOM 1376 N N . LEU A 1 182 ? -13.205 -7.773 6.650 1.00 96.50 182 LEU A N 1
ATOM 1377 C CA . LEU A 1 182 ? -12.731 -6.581 7.341 1.00 96.50 182 LEU A CA 1
ATOM 1378 C C . LEU A 1 182 ? -11.965 -6.992 8.605 1.00 96.50 182 LEU A C 1
ATOM 1380 O O . LEU A 1 182 ? -12.519 -7.611 9.512 1.00 96.50 182 LEU A O 1
ATOM 1384 N N . GLY A 1 183 ? -10.683 -6.649 8.661 1.00 97.12 183 GLY A N 1
ATOM 1385 C CA . GLY A 1 183 ? -9.858 -6.705 9.861 1.00 97.12 183 GLY A CA 1
ATOM 1386 C C . GLY A 1 183 ? -9.659 -5.307 10.430 1.00 97.12 183 GLY A C 1
ATOM 1387 O O . GLY A 1 183 ? -9.195 -4.415 9.719 1.00 97.12 183 GLY A O 1
ATOM 1388 N N . VAL A 1 184 ? -9.976 -5.137 11.711 1.00 98.12 184 VAL A N 1
ATOM 1389 C CA . VAL A 1 184 ? -9.778 -3.879 12.431 1.00 98.12 184 VAL A CA 1
ATOM 1390 C C . VAL A 1 184 ? -8.620 -4.043 13.403 1.00 98.12 184 VAL A C 1
ATOM 1392 O O . VAL A 1 184 ? -8.640 -4.905 14.289 1.00 98.12 184 VAL A O 1
ATOM 1395 N N . TYR A 1 185 ? -7.596 -3.222 13.214 1.00 98.31 185 TYR A N 1
ATOM 1396 C CA . TYR A 1 185 ? -6.372 -3.231 13.997 1.00 98.31 185 TYR A CA 1
ATOM 1397 C C . TYR A 1 185 ? -6.363 -2.026 14.917 1.00 98.31 185 TYR A C 1
ATOM 1399 O O . TYR A 1 185 ? -6.672 -0.918 14.486 1.00 98.31 185 TYR A O 1
ATOM 1407 N N . THR A 1 186 ? -6.019 -2.239 16.182 1.00 98.25 186 THR A N 1
ATOM 1408 C CA . THR A 1 186 ? -5.977 -1.169 17.175 1.00 98.25 186 THR A CA 1
ATOM 1409 C C . THR A 1 186 ? -4.601 -1.068 17.810 1.00 98.25 186 THR A C 1
ATOM 1411 O O . THR A 1 186 ? -3.921 -2.070 18.056 1.00 98.25 186 THR A O 1
ATOM 1414 N N . ASN A 1 187 ? -4.194 0.162 18.104 1.00 98.00 187 ASN A N 1
ATOM 1415 C CA . ASN A 1 187 ? -2.980 0.462 18.842 1.00 98.00 187 ASN A CA 1
ATOM 1416 C C . ASN A 1 187 ? -3.249 1.581 19.850 1.00 98.00 187 ASN A C 1
ATOM 1418 O O . ASN A 1 187 ? -3.752 2.638 19.482 1.00 98.00 187 ASN A O 1
ATOM 1422 N N . ILE A 1 188 ? -2.911 1.368 21.120 1.00 97.69 188 ILE A N 1
ATOM 1423 C CA . ILE A 1 188 ? -3.061 2.407 22.144 1.00 97.69 188 ILE A CA 1
ATOM 1424 C C . ILE A 1 188 ? -1.875 3.353 22.018 1.00 97.69 188 ILE A C 1
ATOM 1426 O O . ILE A 1 188 ? -0.738 2.949 22.253 1.00 97.69 188 ILE A O 1
ATOM 1430 N N . VAL A 1 189 ? -2.143 4.603 21.648 1.00 97.50 189 VAL A N 1
ATOM 1431 C CA . VAL A 1 189 ? -1.093 5.599 21.389 1.00 97.50 189 VAL A CA 1
ATOM 1432 C C . VAL A 1 189 ? -0.863 6.524 22.576 1.00 97.50 189 VAL A C 1
ATOM 1434 O O . VAL A 1 189 ? 0.247 7.018 22.761 1.00 97.50 189 VAL A O 1
ATOM 1437 N N . ARG A 1 190 ? -1.879 6.731 23.422 1.00 97.81 190 ARG A N 1
ATOM 1438 C CA . ARG A 1 190 ? -1.760 7.557 24.628 1.00 97.81 190 ARG A CA 1
ATOM 1439 C C . ARG A 1 190 ? -2.710 7.083 25.719 1.00 97.81 190 ARG A C 1
ATOM 1441 O O . ARG A 1 190 ? -3.849 6.717 25.447 1.00 97.81 190 ARG A O 1
ATOM 1448 N N . VAL A 1 191 ? -2.252 7.138 26.967 1.00 98.19 191 VAL A N 1
ATOM 1449 C CA . VAL A 1 191 ? -3.084 6.925 28.158 1.00 98.19 191 VAL A CA 1
ATOM 1450 C C . VAL A 1 191 ? -2.973 8.167 29.033 1.00 98.19 191 VAL A C 1
ATOM 1452 O O . VAL A 1 191 ? -1.888 8.507 29.498 1.00 98.19 191 VAL A O 1
ATOM 1455 N N . GLY A 1 192 ? -4.087 8.870 29.207 1.00 97.38 192 GLY A N 1
ATOM 1456 C CA . GLY A 1 192 ? -4.210 10.013 30.104 1.00 97.38 192 GLY A CA 1
ATOM 1457 C C . GLY A 1 192 ? -4.683 9.605 31.499 1.00 97.38 192 GLY A C 1
ATOM 1458 O O . GLY A 1 192 ? -4.686 8.432 31.864 1.00 97.38 192 GLY A O 1
ATOM 1459 N N . ARG A 1 193 ? -5.140 10.590 32.282 1.00 97.06 193 ARG A N 1
ATOM 1460 C CA . ARG A 1 193 ? -5.697 10.3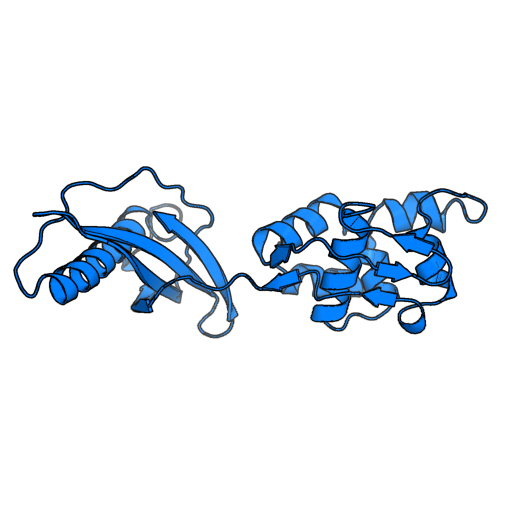45 33.625 1.00 97.06 193 ARG A CA 1
ATOM 1461 C C . ARG A 1 193 ? -7.014 9.563 33.575 1.00 97.06 193 ARG A C 1
ATOM 1463 O O . ARG A 1 193 ? -7.235 8.682 34.394 1.00 97.06 193 ARG A O 1
ATOM 1470 N N . SER A 1 194 ? -7.889 9.919 32.636 1.00 96.75 194 SER A N 1
ATOM 1471 C CA . SER A 1 194 ? -9.223 9.324 32.457 1.00 96.75 194 SER A CA 1
ATOM 1472 C C . SER A 1 194 ? -9.594 9.175 30.977 1.00 96.75 194 SER A C 1
ATOM 1474 O O . SER A 1 194 ? -10.772 9.163 30.632 1.00 96.75 194 SER A O 1
ATOM 1476 N N . SER A 1 195 ? -8.593 9.131 30.096 1.00 97.81 195 SER A N 1
ATOM 1477 C CA . SER A 1 195 ? -8.764 9.008 28.647 1.00 97.81 195 SER A CA 1
ATOM 1478 C C . SER A 1 195 ? -7.735 8.045 28.062 1.00 97.81 195 SER A C 1
ATOM 1480 O O . SER A 1 195 ? -6.646 7.872 28.614 1.00 97.81 195 SER A O 1
ATOM 1482 N N . ILE A 1 196 ? -8.089 7.409 26.949 1.00 98.38 196 ILE A N 1
ATOM 1483 C CA . ILE A 1 196 ? -7.215 6.521 26.184 1.00 98.38 196 ILE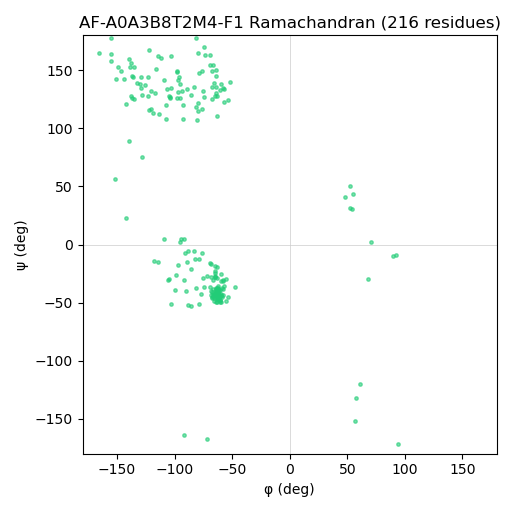 A CA 1
ATOM 1484 C C . ILE A 1 196 ? -7.403 6.881 24.716 1.00 98.38 196 ILE A C 1
ATOM 1486 O O . ILE A 1 196 ? -8.528 6.842 24.225 1.00 98.38 196 ILE A O 1
ATOM 1490 N N . ASP A 1 197 ? -6.309 7.191 24.031 1.00 98.12 197 ASP A N 1
ATOM 1491 C CA . ASP A 1 197 ? -6.320 7.418 22.591 1.00 98.12 197 ASP A CA 1
ATOM 1492 C C . ASP A 1 197 ? -5.934 6.103 21.908 1.00 98.12 197 ASP A C 1
ATOM 1494 O O . ASP A 1 197 ? -4.894 5.500 22.216 1.00 98.12 197 ASP A O 1
ATOM 1498 N N . VAL A 1 198 ? -6.778 5.648 20.986 1.00 98.12 198 VAL A N 1
ATOM 1499 C CA . VAL A 1 198 ? -6.594 4.398 20.248 1.00 98.12 198 VAL A CA 1
ATOM 1500 C C . VAL A 1 198 ? -6.539 4.728 18.765 1.00 98.12 198 VAL A C 1
ATOM 1502 O O . VAL A 1 198 ? -7.529 5.181 18.205 1.00 98.12 198 VAL A O 1
ATOM 1505 N N . LYS A 1 199 ? -5.397 4.464 18.128 1.00 97.88 199 LYS A N 1
ATOM 1506 C CA . LYS A 1 199 ? -5.283 4.487 16.670 1.00 97.88 199 LYS A CA 1
ATOM 1507 C C . LYS A 1 199 ? -5.942 3.234 16.109 1.00 97.88 199 LYS A C 1
ATOM 1509 O O . LYS A 1 199 ? -5.657 2.131 16.592 1.00 97.88 199 LYS A O 1
ATOM 1514 N N . VAL A 1 200 ? -6.784 3.394 15.097 1.00 97.62 200 VAL A N 1
ATOM 1515 C CA . VAL A 1 200 ? -7.520 2.305 14.456 1.00 97.62 200 VAL A CA 1
ATOM 1516 C C . VAL A 1 200 ? -7.207 2.275 12.966 1.00 97.62 200 VAL A C 1
ATOM 1518 O O . VAL A 1 200 ? -7.368 3.269 12.265 1.00 97.62 200 VAL A O 1
ATOM 1521 N N . GLU A 1 201 ? -6.806 1.114 12.455 1.00 97.06 201 GLU A N 1
ATOM 1522 C CA . GLU A 1 201 ? -6.675 0.874 11.019 1.00 97.06 201 GLU A CA 1
ATOM 1523 C C . GLU A 1 201 ? -7.644 -0.219 10.565 1.00 97.06 201 GLU A C 1
ATOM 1525 O O . GLU A 1 201 ? -7.676 -1.318 11.123 1.00 97.06 201 GLU A O 1
ATOM 1530 N N . CYS A 1 202 ? -8.393 0.053 9.501 1.00 96.81 202 CYS A N 1
ATOM 1531 C CA . CYS A 1 202 ? -9.250 -0.926 8.849 1.00 96.81 202 CYS A CA 1
ATOM 1532 C C . CYS A 1 202 ? -8.617 -1.414 7.555 1.00 96.81 202 CYS A C 1
ATOM 1534 O O . CYS A 1 202 ? -8.295 -0.630 6.657 1.00 96.81 202 CYS A O 1
ATOM 1536 N N . TRP A 1 203 ? -8.512 -2.732 7.440 1.00 96.56 203 TRP A N 1
ATOM 1537 C CA . TRP A 1 203 ? -7.969 -3.401 6.272 1.00 96.56 203 TRP A CA 1
ATOM 1538 C C . TRP A 1 203 ? -8.917 -4.486 5.806 1.00 96.56 203 TRP A C 1
ATOM 1540 O O . TRP A 1 203 ? -9.380 -5.289 6.614 1.00 96.56 203 TRP A O 1
ATOM 1550 N N . VAL A 1 204 ? -9.162 -4.564 4.505 1.00 94.75 204 VAL A N 1
ATOM 1551 C CA . VAL A 1 204 ? -9.914 -5.682 3.939 1.00 94.75 204 VAL A CA 1
ATOM 1552 C C . VAL A 1 204 ? -8.987 -6.733 3.367 1.00 94.75 204 VAL A C 1
ATOM 1554 O O . VAL A 1 204 ? -7.913 -6.418 2.860 1.00 94.75 204 VAL A O 1
ATOM 1557 N N . ARG A 1 205 ? -9.426 -7.987 3.404 1.00 91.69 205 ARG A N 1
ATOM 1558 C CA . ARG A 1 205 ? -8.879 -9.055 2.574 1.00 91.69 205 ARG A CA 1
ATOM 1559 C C . ARG A 1 205 ? -9.895 -9.407 1.496 1.00 91.69 205 ARG A C 1
ATOM 1561 O O . ARG A 1 205 ? -10.930 -10.008 1.806 1.00 91.69 205 ARG A O 1
ATOM 1568 N N . ARG A 1 206 ? -9.589 -9.031 0.252 1.00 87.19 206 ARG A N 1
ATOM 1569 C CA . ARG A 1 206 ? -10.477 -9.260 -0.896 1.00 87.19 206 ARG A CA 1
ATOM 1570 C C . ARG A 1 206 ? -10.652 -10.755 -1.144 1.00 87.19 206 ARG A C 1
ATOM 1572 O O . ARG A 1 206 ? -9.681 -11.516 -1.067 1.00 87.19 206 ARG A O 1
ATOM 1579 N N . SER A 1 207 ? -11.885 -11.190 -1.396 1.00 75.56 207 SER A N 1
ATOM 1580 C CA . SER A 1 207 ? -12.219 -12.596 -1.691 1.00 75.56 207 SER A CA 1
ATOM 1581 C C . SER A 1 207 ? -11.681 -13.604 -0.660 1.00 75.56 207 SER A C 1
ATOM 1583 O O . SER A 1 207 ? -11.340 -14.732 -1.005 1.00 75.56 207 SER A O 1
ATOM 1585 N N . ARG A 1 208 ? -11.578 -13.205 0.617 1.00 73.44 208 ARG A N 1
ATOM 1586 C CA . ARG A 1 208 ? -11.139 -14.014 1.780 1.00 73.44 208 ARG A CA 1
ATOM 1587 C C . ARG A 1 208 ? -9.668 -14.450 1.819 1.00 73.44 208 ARG A C 1
ATOM 1589 O O . ARG A 1 208 ? -9.119 -14.585 2.911 1.00 73.44 208 ARG A O 1
ATOM 1596 N N . ILE A 1 209 ? -9.022 -14.643 0.674 1.00 72.88 209 ILE A N 1
ATOM 1597 C CA . ILE A 1 209 ? -7.629 -15.114 0.554 1.00 72.88 209 ILE A CA 1
ATOM 1598 C C . ILE A 1 209 ? -6.677 -14.075 -0.047 1.00 72.88 209 ILE A C 1
ATOM 1600 O O . ILE A 1 209 ? -5.464 -14.218 0.108 1.00 72.88 209 ILE A O 1
ATOM 1604 N N . GLY A 1 210 ? -7.208 -13.022 -0.671 1.00 69.44 210 GLY A N 1
ATOM 1605 C CA . GLY A 1 210 ? -6.445 -12.066 -1.470 1.00 69.44 210 GLY A CA 1
ATOM 1606 C C . GLY A 1 210 ? -5.538 -11.122 -0.679 1.00 69.44 210 GLY A C 1
ATOM 1607 O O . GLY A 1 210 ? -5.272 -11.315 0.513 1.00 69.44 210 GLY A O 1
ATOM 1608 N N . GLN A 1 211 ? -5.063 -10.090 -1.379 1.00 75.88 211 GLN A N 1
ATOM 1609 C CA . GLN A 1 211 ? -4.218 -9.033 -0.828 1.00 75.88 211 GLN A CA 1
ATOM 1610 C C . GLN A 1 211 ? -4.975 -8.223 0.231 1.00 75.88 211 GLN A C 1
ATOM 1612 O O . GLN A 1 211 ? -6.204 -8.091 0.186 1.00 75.88 211 GLN A O 1
ATOM 1617 N N . ARG A 1 212 ? -4.227 -7.701 1.207 1.00 87.50 212 ARG A N 1
ATOM 1618 C CA . ARG A 1 212 ? -4.764 -6.760 2.185 1.00 87.50 212 ARG A CA 1
ATOM 1619 C C . ARG A 1 212 ? -4.748 -5.354 1.608 1.00 87.50 212 ARG A C 1
ATOM 1621 O O . ARG A 1 212 ? -3.739 -4.921 1.064 1.00 87.50 212 ARG A O 1
ATOM 1628 N N . GLU A 1 213 ? -5.839 -4.629 1.789 1.00 91.12 213 GLU A N 1
ATOM 1629 C CA . GLU A 1 213 ? -5.932 -3.226 1.401 1.00 91.12 213 GLU A CA 1
ATOM 1630 C C . GLU A 1 213 ? -6.424 -2.391 2.571 1.00 91.12 213 GLU A C 1
ATOM 1632 O O . GLU A 1 213 ? -7.460 -2.707 3.157 1.00 91.12 213 GLU A O 1
ATOM 1637 N N . LYS A 1 214 ? -5.705 -1.312 2.896 1.00 93.69 214 LYS A N 1
ATOM 1638 C CA . LYS A 1 214 ? -6.185 -0.325 3.860 1.00 93.69 214 LYS A CA 1
ATOM 1639 C C . LYS A 1 214 ? -7.389 0.390 3.251 1.00 93.69 214 LYS A C 1
ATOM 1641 O O . LYS A 1 214 ? -7.294 0.920 2.143 1.00 93.69 214 LYS A O 1
ATOM 1646 N N . VAL A 1 215 ? -8.510 0.381 3.964 1.00 94.69 215 VAL A N 1
ATOM 1647 C CA . VAL A 1 215 ? -9.758 1.021 3.519 1.00 94.69 215 VAL A CA 1
ATOM 1648 C C . VAL A 1 215 ? -10.042 2.307 4.271 1.00 94.69 215 VAL A C 1
ATOM 1650 O O . VAL A 1 215 ? -10.619 3.225 3.697 1.00 94.69 215 VAL A O 1
ATOM 1653 N N . THR A 1 216 ? -9.605 2.403 5.526 1.00 94.62 216 THR A N 1
ATOM 1654 C CA . THR A 1 216 ? -9.688 3.631 6.317 1.00 94.62 216 THR A CA 1
ATOM 1655 C C . THR A 1 216 ? -8.802 3.544 7.562 1.00 94.62 216 THR A C 1
ATOM 1657 O O . THR A 1 216 ? -8.350 2.459 7.941 1.00 94.62 216 THR A O 1
ATOM 1660 N N . GLU A 1 217 ? -8.547 4.683 8.192 1.00 93.69 217 GLU A N 1
ATOM 1661 C CA . GLU A 1 217 ? -7.873 4.801 9.482 1.00 93.69 217 GLU A CA 1
ATOM 1662 C C . GLU A 1 217 ? -8.387 6.026 10.245 1.00 93.69 217 GLU A C 1
ATOM 1664 O O . GLU A 1 217 ? -8.814 7.001 9.624 1.00 93.69 217 GLU A O 1
ATOM 1669 N N . ALA A 1 218 ? -8.318 5.961 11.575 1.00 91.12 218 ALA A N 1
ATOM 1670 C CA . ALA A 1 218 ? -8.616 7.047 12.506 1.00 91.12 218 ALA A CA 1
ATOM 1671 C C . ALA A 1 218 ? -7.554 7.064 13.607 1.00 91.12 218 ALA A C 1
ATOM 1673 O O . ALA A 1 218 ? -7.168 5.971 14.084 1.00 91.12 218 ALA A O 1
#

pLDDT: mean 95.03, std 4.21, range [69.44, 98.5]

Foldseek 3Di:
DELVVLLVCLVVPLQPADLVVLVVNQVQWKDFDFWWKFQAVDTAHGPGPVSLVSLVLSCVVVVHFLSSSLSNNHCCSVPVPPVCVPDPPPVRSNSCVVCPPVRIDIPDRGIDTDDDDAAFQDKDFAAQVQDDPVQFGDPVVVVVVQLVSVQSVVCVVVVDHDDDPDDDDKDFPDIHHGGKIKTKHWDFPDDDPRDTDIKIWIWTAPNVPHDIGTGMID

Nearest PDB structures (foldseek):
  2qhq-assembly1_A  TM=9.844E-01  e=1.432E-14  Vibrio parahaemolyticus RIMD 2210633
  3bjk-assembly1_F  TM=9.640E-01  e=3.786E-11  Haemophilus influenzae Rd KW20
  5dm5-assembly1_A  TM=9.494E-01  e=1.879E-11  Yersinia pestis
  3bjk-assembly1_D  TM=9.664E-01  e=8.085E-11  Haemophilus influenzae Rd KW20
  5dm5-assembly1_D  TM=9.561E-01  e=1.941E-10  Yersinia pestis

Radius of gyration: 21.82 Å; Cα contacts (8 Å, |Δi|>4): 375; chains: 1; bounding box: 56×28×64 Å

Secondary structure (DSSP, 8-state):
--HHHHHHHHHH-GGG--HHHHHHHHHHHEEE----EEETTEEE-TTSSHHHHHHHHHHHHTT--HHHHHHTTTHIIIIIITS-TT----HHHHHHHHHGGGGEEESS--EEE----SEEEEEEE--GGGB-TTSSBPHHHHHHHHHHHHHHHHHHHHTS----------EE-S---TT-EEEEEEEEEEE-SS-EEEEEEEEEETTTTS-EEEEEE-

Mean predicted aligned error: 4.7 Å

Solvent-accessible surface area (backbone atoms only — not comparable to full-atom values): 12342 Å² total; per-residue (Å²): 130,50,68,69,58,52,58,51,31,34,79,75,45,36,89,75,38,42,40,69,59,48,53,50,36,46,64,73,50,31,48,79,39,79,36,34,34,34,33,52,93,45,75,37,53,56,79,44,67,52,70,59,51,50,50,54,36,51,28,59,76,69,69,52,54,66,69,40,46,49,28,55,43,11,55,57,37,62,53,58,42,66,74,33,80,87,60,84,70,62,60,65,63,58,29,37,73,73,44,35,72,85,21,53,46,64,81,48,82,34,59,43,74,64,71,88,63,60,46,79,64,42,75,48,71,39,44,79,90,48,39,38,98,88,62,40,45,28,67,69,57,55,52,50,54,50,52,53,34,44,50,52,55,50,23,68,73,66,75,47,95,74,78,89,87,79,79,72,88,64,57,82,74,46,90,50,47,65,56,21,30,42,36,34,16,38,34,80,76,45,77,61,97,89,49,70,46,59,42,36,37,33,30,33,21,45,81,69,74,51,66,75,41,74,25,36,47,70